Protein AF-A0A1I3BDY6-F1 (afdb_monomer)

Structure (mmCIF, N/CA/C/O backbone):
data_AF-A0A1I3BDY6-F1
#
_entry.id   AF-A0A1I3BDY6-F1
#
loop_
_atom_site.group_PDB
_atom_site.id
_atom_site.type_symbol
_atom_site.label_atom_id
_atom_site.label_alt_id
_atom_site.label_comp_id
_atom_site.label_asym_id
_atom_site.label_entity_id
_atom_site.label_seq_id
_atom_site.pdbx_PDB_ins_code
_atom_site.Cartn_x
_atom_site.Cartn_y
_atom_site.Cartn_z
_atom_site.occupancy
_atom_site.B_iso_or_equiv
_atom_site.auth_seq_id
_atom_site.auth_comp_id
_atom_site.auth_asym_id
_atom_site.auth_atom_id
_atom_site.pdbx_PDB_model_num
ATOM 1 N N . MET A 1 1 ? -31.523 -2.709 20.520 1.00 69.75 1 MET A N 1
ATOM 2 C CA . MET A 1 1 ? -30.166 -3.243 20.763 1.00 69.75 1 MET A CA 1
ATOM 3 C C . MET A 1 1 ? -29.659 -3.952 19.517 1.00 69.75 1 MET A C 1
ATOM 5 O O . MET A 1 1 ? -28.647 -3.519 18.989 1.00 69.75 1 MET A O 1
ATOM 9 N N . GLU A 1 2 ? -30.427 -4.895 18.961 1.00 82.94 2 GLU A N 1
ATOM 10 C CA . GLU A 1 2 ? -30.080 -5.627 17.727 1.00 82.94 2 GLU A CA 1
ATOM 11 C C . GLU A 1 2 ? -29.644 -4.740 16.551 1.00 82.94 2 GLU A C 1
ATOM 13 O O . GLU A 1 2 ? -28.637 -5.025 15.916 1.00 82.94 2 GLU A O 1
ATOM 18 N N . LEU A 1 3 ? -30.339 -3.625 16.289 1.00 82.44 3 LEU A N 1
ATOM 19 C CA . LEU A 1 3 ? -29.977 -2.714 15.192 1.00 82.44 3 LEU A CA 1
ATOM 20 C C . LEU A 1 3 ? -28.592 -2.065 15.370 1.00 82.44 3 LEU A C 1
ATOM 22 O O . LEU A 1 3 ? -27.845 -1.951 14.404 1.00 82.44 3 LEU A O 1
ATOM 26 N N . ALA A 1 4 ? -28.231 -1.674 16.597 1.00 77.50 4 ALA A N 1
ATOM 27 C CA . ALA A 1 4 ? -26.939 -1.047 16.891 1.00 77.50 4 ALA A CA 1
ATOM 28 C C . ALA A 1 4 ? -25.790 -2.070 16.902 1.00 77.50 4 ALA A C 1
ATOM 30 O O . ALA A 1 4 ? -24.660 -1.768 16.526 1.00 77.50 4 ALA A O 1
ATOM 31 N N . GLU A 1 5 ? -26.073 -3.309 17.302 1.00 81.38 5 GLU A N 1
ATOM 32 C CA . GLU A 1 5 ? -25.114 -4.408 17.170 1.00 81.38 5 GLU A CA 1
ATOM 33 C C . GLU A 1 5 ? -24.907 -4.800 15.708 1.00 81.38 5 GLU A C 1
ATOM 35 O O . GLU A 1 5 ? -23.779 -5.069 15.294 1.00 81.38 5 GLU A O 1
ATOM 40 N N . LYS A 1 6 ? -25.982 -4.801 14.913 1.00 85.44 6 LYS A N 1
ATOM 41 C CA . LYS A 1 6 ? -25.919 -5.055 13.474 1.00 85.44 6 LYS A CA 1
ATOM 42 C C . LYS A 1 6 ? -25.071 -3.996 12.771 1.00 85.44 6 LYS A C 1
ATOM 44 O O . LYS A 1 6 ? -24.178 -4.376 12.020 1.00 85.44 6 LYS A O 1
ATOM 49 N N . SER A 1 7 ? -25.264 -2.709 13.079 1.00 81.31 7 SER A N 1
ATOM 50 C CA . SER A 1 7 ? -24.434 -1.639 12.507 1.00 81.31 7 SER A CA 1
ATOM 51 C C . SER A 1 7 ? -22.961 -1.785 12.891 1.00 81.31 7 SER A C 1
ATOM 53 O O . SER A 1 7 ? -22.086 -1.630 12.045 1.00 81.31 7 SER A O 1
ATOM 55 N N . LEU A 1 8 ? -22.667 -2.142 14.146 1.00 82.12 8 LEU A N 1
ATOM 56 C CA . LEU A 1 8 ? -21.291 -2.356 14.596 1.00 82.12 8 LEU A CA 1
ATOM 57 C C . LEU A 1 8 ? -20.626 -3.527 13.855 1.00 82.12 8 LEU A C 1
ATOM 59 O O . LEU A 1 8 ? -19.479 -3.414 13.415 1.00 82.12 8 LEU A O 1
ATOM 63 N N . LYS A 1 9 ? -21.347 -4.644 13.691 1.00 86.19 9 LYS A N 1
ATOM 64 C CA . LYS A 1 9 ? -20.876 -5.808 12.926 1.00 86.19 9 LYS A CA 1
ATOM 65 C C . LYS A 1 9 ? -20.624 -5.456 11.463 1.00 86.19 9 LYS A C 1
ATOM 67 O O . LYS A 1 9 ? -19.603 -5.861 10.920 1.00 86.19 9 LYS A O 1
ATOM 72 N N . GLU A 1 10 ? -21.514 -4.682 10.853 1.00 85.94 10 GLU A N 1
ATOM 73 C CA . GLU A 1 10 ? -21.394 -4.251 9.461 1.00 85.94 10 GLU A CA 1
ATOM 74 C C . GLU A 1 10 ? -20.169 -3.353 9.247 1.00 85.94 10 GLU A C 1
ATOM 76 O O . GLU A 1 10 ? -19.352 -3.618 8.368 1.00 85.94 10 GLU A O 1
ATOM 81 N N . VAL A 1 11 ? -19.956 -2.360 10.114 1.00 84.06 11 VAL A N 1
ATOM 82 C CA . VAL A 1 11 ? -18.775 -1.482 10.044 1.00 84.06 11 VAL A CA 1
ATOM 83 C C . VAL A 1 11 ? -17.473 -2.266 10.269 1.00 84.06 11 VAL A C 1
ATOM 85 O O . VAL A 1 11 ? -16.459 -2.010 9.610 1.00 84.06 11 VAL A O 1
ATOM 88 N N . LYS A 1 12 ? -17.486 -3.266 11.158 1.00 83.75 12 LYS A N 1
ATOM 89 C CA . LYS A 1 12 ? -16.339 -4.163 11.356 1.00 83.75 12 LYS A CA 1
ATOM 90 C C . LYS A 1 12 ? -16.061 -5.009 10.109 1.00 83.75 12 LYS A C 1
ATOM 92 O O . LYS A 1 12 ? -14.911 -5.071 9.681 1.00 83.75 12 LYS A O 1
ATOM 97 N N . ALA A 1 13 ? -17.098 -5.589 9.506 1.00 87.12 13 ALA A N 1
ATOM 98 C CA . ALA A 1 13 ? -16.980 -6.366 8.274 1.00 87.12 13 ALA A CA 1
ATOM 99 C C . ALA A 1 13 ? -16.443 -5.516 7.109 1.00 87.12 13 ALA A C 1
ATOM 101 O O . ALA A 1 13 ? -15.577 -5.969 6.366 1.00 87.12 13 ALA A O 1
ATOM 102 N N . LEU A 1 14 ? -16.879 -4.257 6.992 1.00 86.38 14 LEU A N 1
ATOM 103 C CA . LEU A 1 14 ? -16.346 -3.313 6.003 1.00 86.38 14 LEU A CA 1
ATOM 104 C C . LEU A 1 14 ? -14.856 -3.013 6.222 1.00 86.38 14 LEU A C 1
ATOM 106 O O . LEU A 1 14 ? -14.107 -2.897 5.257 1.00 86.38 14 LEU A O 1
ATOM 110 N N . THR A 1 15 ? -14.411 -2.918 7.479 1.00 84.81 15 THR A N 1
ATOM 111 C CA . THR A 1 15 ? -12.984 -2.718 7.790 1.00 84.81 15 THR A CA 1
ATOM 112 C C . THR A 1 15 ? -12.152 -3.909 7.329 1.00 84.81 15 THR A C 1
ATOM 114 O O . THR A 1 15 ? -11.132 -3.732 6.670 1.00 84.81 15 THR A O 1
ATOM 117 N N . GLU A 1 16 ? -12.605 -5.120 7.656 1.00 86.12 16 GLU A N 1
ATOM 118 C CA . GLU A 1 16 ? -11.929 -6.358 7.271 1.00 86.12 16 GLU A CA 1
ATOM 119 C C . GLU A 1 16 ? -11.877 -6.519 5.748 1.00 86.12 16 GLU A C 1
ATOM 121 O O . GLU A 1 16 ? -10.840 -6.881 5.194 1.00 86.12 16 GLU A O 1
ATOM 126 N N . TYR A 1 17 ? -12.966 -6.170 5.060 1.00 88.00 17 TYR A N 1
ATOM 127 C CA . TYR A 1 17 ? -13.023 -6.171 3.604 1.00 88.00 17 TYR A CA 1
ATOM 128 C C . TYR A 1 17 ? -11.998 -5.214 2.969 1.00 88.00 17 TYR A C 1
ATOM 130 O O . TYR A 1 17 ? -11.289 -5.597 2.034 1.00 88.00 17 TYR A O 1
ATOM 138 N N . GLU A 1 18 ? -11.878 -3.984 3.475 1.00 86.50 18 GLU A N 1
ATOM 139 C CA . GLU A 1 18 ? -10.902 -3.011 2.964 1.00 86.50 18 GLU A CA 1
ATOM 140 C C . GLU A 1 18 ? -9.451 -3.434 3.248 1.00 86.50 18 GLU A C 1
ATOM 142 O O . GLU A 1 18 ? -8.596 -3.309 2.367 1.00 86.50 18 GLU A O 1
ATOM 147 N N . ASP A 1 19 ? -9.170 -3.998 4.427 1.00 86.94 19 ASP A N 1
ATOM 148 C CA . ASP A 1 19 ? -7.834 -4.504 4.765 1.00 86.94 19 ASP A CA 1
ATOM 149 C C . ASP A 1 19 ? -7.455 -5.704 3.857 1.00 86.94 19 ASP A C 1
ATOM 151 O O . ASP A 1 19 ? -6.352 -5.735 3.299 1.00 86.94 19 ASP A O 1
ATOM 155 N N . GLN A 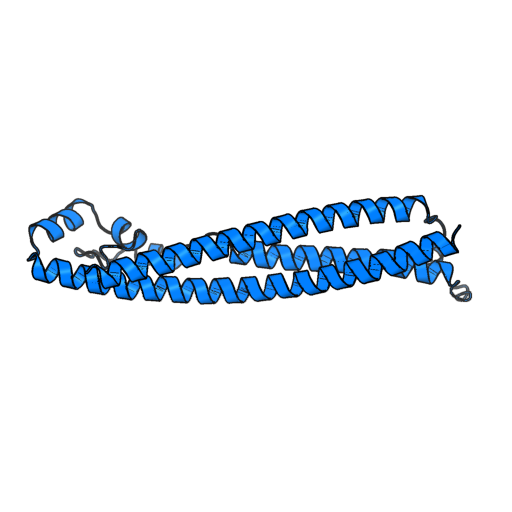1 20 ? -8.384 -6.637 3.593 1.00 89.25 20 GLN A N 1
ATOM 156 C CA . GLN A 1 20 ? -8.175 -7.737 2.632 1.00 89.25 20 GLN A CA 1
ATOM 157 C C . GLN A 1 20 ? -7.917 -7.224 1.209 1.00 89.25 20 GLN A C 1
ATOM 159 O O . GLN A 1 20 ? -7.063 -7.749 0.487 1.00 89.25 20 GLN A O 1
ATOM 164 N N . LYS A 1 21 ? -8.644 -6.190 0.779 1.00 87.75 21 LYS A N 1
ATOM 165 C CA . LYS A 1 21 ? -8.448 -5.570 -0.535 1.00 87.75 21 LYS A CA 1
ATOM 166 C C . LYS A 1 21 ? -7.074 -4.911 -0.643 1.00 87.75 21 LYS A C 1
ATOM 168 O O . LYS A 1 21 ? -6.395 -5.096 -1.653 1.00 87.75 21 LYS A O 1
ATOM 173 N N . ALA A 1 22 ? -6.645 -4.188 0.390 1.00 88.31 22 ALA A N 1
ATOM 174 C CA . ALA A 1 22 ? -5.319 -3.580 0.443 1.00 88.31 22 ALA A CA 1
ATOM 175 C C . ALA A 1 22 ? -4.203 -4.635 0.367 1.00 88.31 22 ALA A C 1
ATOM 177 O O . ALA A 1 22 ? -3.239 -4.452 -0.379 1.00 88.31 22 ALA A O 1
ATOM 178 N N . GLN A 1 23 ? -4.369 -5.769 1.056 1.00 89.69 23 GLN A N 1
ATOM 179 C CA . GLN A 1 23 ? -3.430 -6.889 0.987 1.00 89.69 23 GLN A CA 1
ATOM 180 C C . GLN A 1 23 ? -3.301 -7.445 -0.438 1.00 89.69 23 GLN A C 1
ATOM 182 O O . GLN A 1 23 ? -2.185 -7.613 -0.925 1.00 89.69 23 GLN A O 1
ATOM 187 N N . ARG A 1 24 ? -4.421 -7.663 -1.143 1.00 91.50 24 ARG A N 1
ATOM 188 C CA . ARG A 1 24 ? -4.401 -8.128 -2.545 1.00 91.50 24 ARG A CA 1
ATOM 189 C C . ARG A 1 24 ? -3.655 -7.161 -3.465 1.00 91.50 24 ARG A C 1
ATOM 191 O O . ARG A 1 24 ? -2.895 -7.601 -4.325 1.00 91.50 24 ARG A O 1
ATOM 198 N N . ILE A 1 25 ? -3.848 -5.855 -3.271 1.00 89.44 25 ILE A N 1
ATOM 199 C CA . ILE A 1 25 ? -3.151 -4.819 -4.046 1.00 89.44 25 ILE A CA 1
ATOM 200 C C . ILE A 1 25 ? -1.644 -4.881 -3.784 1.00 89.44 25 ILE A C 1
ATOM 202 O O . ILE A 1 25 ? -0.865 -4.867 -4.734 1.00 89.44 25 ILE A O 1
ATOM 206 N N . LEU A 1 26 ? -1.226 -5.009 -2.522 1.00 89.31 26 LEU A N 1
ATOM 207 C CA . LEU A 1 26 ? 0.190 -5.114 -2.163 1.00 89.31 26 LEU A CA 1
ATOM 208 C C . LEU A 1 26 ? 0.851 -6.347 -2.800 1.00 89.31 26 LEU A C 1
ATOM 210 O O . LEU A 1 26 ? 1.956 -6.249 -3.329 1.00 89.31 26 LEU A O 1
ATOM 214 N N . THR A 1 27 ? 0.161 -7.491 -2.807 1.00 92.44 27 THR A N 1
ATOM 215 C CA . THR A 1 27 ? 0.650 -8.711 -3.465 1.00 92.44 27 THR A CA 1
ATOM 216 C C . THR A 1 27 ? 0.803 -8.524 -4.975 1.00 92.44 27 THR A C 1
ATOM 218 O O . THR A 1 27 ? 1.833 -8.902 -5.533 1.00 92.44 27 THR A O 1
ATOM 221 N N . ALA A 1 28 ? -0.179 -7.909 -5.641 1.00 90.88 28 ALA A N 1
ATOM 222 C CA . ALA A 1 28 ? -0.104 -7.639 -7.077 1.00 90.88 28 ALA A CA 1
ATOM 223 C C . ALA A 1 28 ? 1.070 -6.710 -7.429 1.00 90.88 28 ALA A C 1
ATOM 225 O O . ALA A 1 28 ? 1.785 -6.945 -8.401 1.00 90.88 28 ALA A O 1
ATOM 226 N N . VAL A 1 29 ? 1.308 -5.685 -6.609 1.00 89.81 29 VAL A N 1
ATOM 227 C CA . VAL A 1 29 ? 2.437 -4.759 -6.769 1.00 89.81 29 VAL A CA 1
ATOM 228 C C . VAL A 1 29 ? 3.769 -5.476 -6.599 1.00 89.81 29 VAL A C 1
ATOM 230 O O . VAL A 1 29 ? 4.666 -5.269 -7.411 1.00 89.81 29 VAL A O 1
ATOM 233 N N . ALA A 1 30 ? 3.903 -6.323 -5.576 1.00 92.38 30 ALA A N 1
ATOM 234 C CA . ALA A 1 30 ? 5.120 -7.098 -5.366 1.00 92.38 30 ALA A CA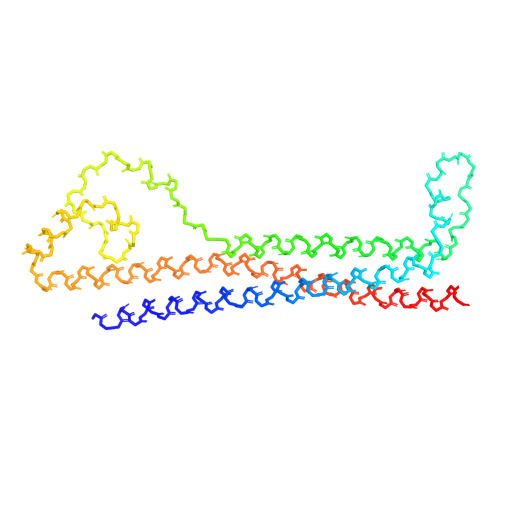 1
ATOM 235 C C . ALA A 1 30 ? 5.429 -7.971 -6.591 1.00 92.38 30 ALA A C 1
ATOM 237 O O . ALA A 1 30 ? 6.548 -7.944 -7.094 1.00 92.38 30 ALA A O 1
ATOM 238 N N . PHE A 1 31 ? 4.416 -8.654 -7.133 1.00 94.19 31 PHE A N 1
ATOM 239 C CA . PHE A 1 31 ? 4.563 -9.459 -8.345 1.00 94.19 31 PHE A CA 1
ATOM 240 C C . PHE A 1 31 ? 4.995 -8.624 -9.561 1.00 94.19 31 PHE A C 1
ATOM 242 O O . PHE A 1 31 ? 5.930 -9.001 -10.266 1.00 94.19 31 PHE A O 1
ATOM 249 N N . LEU A 1 32 ? 4.366 -7.464 -9.785 1.00 91.75 32 LEU A N 1
ATOM 250 C CA . LEU A 1 32 ? 4.733 -6.555 -10.877 1.00 91.75 32 LEU A CA 1
ATOM 251 C C . LEU A 1 32 ? 6.151 -5.993 -10.724 1.00 91.75 32 LEU A C 1
ATOM 253 O O . LEU A 1 32 ? 6.872 -5.892 -11.713 1.00 91.75 32 LEU A O 1
ATOM 257 N N . ALA A 1 33 ? 6.570 -5.654 -9.504 1.00 93.06 33 ALA A N 1
ATOM 258 C CA . ALA A 1 33 ? 7.925 -5.185 -9.228 1.00 93.06 33 ALA A CA 1
ATOM 259 C C . ALA A 1 33 ? 8.964 -6.285 -9.487 1.00 93.06 33 ALA A C 1
ATOM 261 O O . ALA A 1 33 ? 9.992 -6.021 -10.109 1.00 93.06 33 ALA A O 1
ATOM 262 N N . THR A 1 34 ? 8.679 -7.527 -9.081 1.00 94.56 34 THR A N 1
ATOM 263 C CA . THR A 1 34 ? 9.537 -8.683 -9.376 1.00 94.56 34 THR A CA 1
ATOM 264 C C . THR A 1 34 ? 9.640 -8.937 -10.879 1.00 94.56 34 THR A C 1
ATOM 266 O O . THR A 1 34 ? 10.748 -9.092 -11.390 1.00 94.56 34 THR A O 1
ATOM 269 N N . LEU A 1 35 ? 8.514 -8.930 -11.600 1.00 93.44 35 LEU A N 1
ATOM 270 C CA . LEU A 1 35 ? 8.497 -9.093 -13.056 1.00 93.44 35 LEU A CA 1
ATOM 271 C C . LEU A 1 35 ? 9.284 -7.972 -13.750 1.00 93.44 35 LEU A C 1
ATOM 273 O O . LEU A 1 35 ? 10.117 -8.250 -14.610 1.00 93.44 35 LEU A O 1
ATOM 277 N N . GLY A 1 36 ? 9.058 -6.717 -13.351 1.00 91.75 36 GLY A N 1
ATOM 278 C CA . GLY A 1 36 ? 9.776 -5.560 -13.882 1.00 91.75 36 GLY A CA 1
ATOM 279 C C . GLY A 1 36 ? 11.282 -5.655 -13.638 1.00 91.75 36 GLY A C 1
ATOM 280 O O . GLY A 1 36 ? 12.061 -5.431 -14.560 1.00 91.75 36 GLY A O 1
ATOM 281 N N . GLY A 1 37 ? 11.696 -6.059 -12.434 1.00 92.56 37 GLY A N 1
ATOM 282 C CA . GLY A 1 37 ? 13.102 -6.307 -12.108 1.00 92.56 37 GLY A CA 1
ATOM 283 C C . GLY A 1 37 ? 13.724 -7.395 -12.980 1.00 92.56 37 GLY A C 1
ATOM 284 O O . GLY A 1 37 ? 14.815 -7.204 -13.512 1.00 92.56 37 GLY A O 1
ATOM 285 N N . LEU A 1 38 ? 13.015 -8.504 -13.198 1.00 93.50 38 LEU A N 1
ATOM 286 C CA . LEU A 1 38 ? 13.487 -9.576 -14.075 1.00 93.50 38 LEU A CA 1
ATOM 287 C C . LEU A 1 38 ? 13.650 -9.090 -15.522 1.00 93.50 38 LEU A C 1
ATOM 289 O O . LEU A 1 38 ? 14.702 -9.311 -16.119 1.00 93.50 38 LEU A O 1
ATOM 293 N N . LEU A 1 39 ? 12.669 -8.369 -16.067 1.00 90.69 39 LEU A N 1
ATOM 294 C CA . LEU A 1 39 ? 12.771 -7.792 -17.412 1.00 90.69 39 LEU A CA 1
ATOM 295 C C . LEU A 1 39 ? 13.943 -6.811 -17.519 1.00 90.69 39 LEU A C 1
ATOM 297 O O . LEU A 1 39 ? 14.697 -6.863 -18.487 1.00 90.69 39 LEU A O 1
ATOM 301 N N . PHE A 1 40 ? 14.154 -5.974 -16.505 1.00 90.19 40 PHE A N 1
ATOM 302 C CA . PHE A 1 40 ? 15.291 -5.059 -16.461 1.00 90.19 40 PHE A CA 1
ATOM 303 C C . PHE A 1 40 ? 16.634 -5.801 -16.479 1.00 90.19 40 PHE A C 1
ATOM 305 O O . PHE A 1 40 ? 17.537 -5.409 -17.215 1.00 90.19 40 PHE A O 1
ATOM 312 N N . THR A 1 41 ? 16.766 -6.919 -15.755 1.00 89.81 41 THR A N 1
ATOM 313 C CA . THR A 1 41 ? 17.995 -7.731 -15.826 1.00 89.81 41 THR A CA 1
ATOM 314 C C . THR A 1 41 ? 18.255 -8.312 -17.213 1.00 89.81 41 THR A C 1
ATOM 316 O O . THR A 1 41 ? 19.415 -8.454 -17.587 1.00 89.81 41 THR A O 1
ATOM 319 N N . LEU A 1 42 ? 17.208 -8.630 -17.984 1.00 88.00 42 LEU A N 1
ATOM 320 C CA . LEU A 1 42 ? 17.356 -9.085 -19.368 1.00 88.00 42 LEU A CA 1
ATOM 321 C C . LEU A 1 42 ? 17.818 -7.943 -20.277 1.00 88.00 42 LEU A C 1
ATOM 323 O O . LEU A 1 42 ? 18.763 -8.123 -21.038 1.00 88.00 42 LEU A O 1
ATOM 327 N N . VAL A 1 43 ? 17.226 -6.753 -20.136 1.00 85.25 43 VAL A N 1
ATOM 328 C CA . VAL A 1 43 ? 17.645 -5.554 -20.885 1.00 85.25 43 VAL A CA 1
ATOM 329 C C . VAL A 1 43 ? 19.120 -5.234 -20.621 1.00 85.25 43 VAL A C 1
ATOM 331 O O . VAL A 1 43 ? 19.873 -5.006 -21.560 1.00 85.25 43 VAL A O 1
ATOM 334 N N . CYS A 1 44 ? 19.565 -5.298 -19.364 1.00 84.62 44 CYS A N 1
ATOM 335 C CA . CYS A 1 44 ? 20.967 -5.074 -18.995 1.00 84.62 44 CYS A CA 1
ATOM 336 C C . CYS A 1 44 ? 21.947 -6.113 -19.569 1.00 84.62 44 CYS A C 1
ATOM 338 O O . CYS A 1 44 ? 23.141 -5.836 -19.618 1.00 84.62 44 CYS A O 1
ATOM 340 N N . LYS A 1 45 ? 21.482 -7.314 -19.945 1.00 84.50 45 LYS A N 1
ATOM 341 C CA . LYS A 1 45 ? 22.329 -8.338 -20.580 1.00 84.50 45 LYS A CA 1
ATOM 342 C C . LYS A 1 45 ? 22.492 -8.102 -22.078 1.00 84.50 45 LYS A C 1
ATOM 344 O O . LYS A 1 45 ? 23.573 -8.338 -22.600 1.00 84.50 45 LYS A O 1
ATOM 349 N N . GLU A 1 46 ? 21.425 -7.665 -22.741 1.00 82.00 46 GLU A N 1
ATOM 350 C CA . GLU A 1 46 ? 21.404 -7.450 -24.193 1.00 82.00 46 GLU A CA 1
ATOM 351 C C . GLU A 1 46 ? 21.971 -6.078 -24.593 1.00 82.00 46 GLU A C 1
ATOM 353 O O . GLU A 1 46 ? 22.519 -5.938 -25.681 1.00 82.00 46 GLU A O 1
ATOM 358 N N . VAL A 1 47 ? 21.874 -5.061 -23.725 1.00 73.56 47 VAL A N 1
ATOM 359 C CA . VAL A 1 47 ? 22.350 -3.697 -24.011 1.00 73.56 47 VAL A CA 1
ATOM 360 C C . VAL A 1 47 ? 23.711 -3.454 -23.336 1.00 73.56 47 VAL A C 1
ATOM 362 O O . VAL A 1 47 ? 23.764 -3.359 -22.106 1.00 73.56 47 VAL A O 1
ATOM 365 N N . PRO A 1 48 ? 24.820 -3.304 -24.091 1.00 68.25 48 PRO A N 1
ATOM 366 C CA . PRO A 1 48 ? 26.151 -3.092 -23.523 1.00 68.25 48 PRO A CA 1
ATOM 367 C C . PRO A 1 48 ? 26.222 -1.794 -22.702 1.00 68.25 48 PRO A C 1
ATOM 369 O O . PRO A 1 48 ? 25.918 -0.708 -23.193 1.00 68.25 48 PRO A O 1
ATOM 372 N N . THR A 1 49 ? 26.671 -1.867 -21.449 1.00 65.69 49 THR A N 1
ATOM 373 C CA . THR A 1 49 ? 26.815 -0.709 -20.538 1.00 65.69 49 THR A CA 1
ATOM 374 C C . THR A 1 49 ? 28.016 0.189 -20.841 1.00 65.69 49 THR A C 1
ATOM 376 O O . THR A 1 49 ? 28.140 1.264 -20.254 1.00 65.69 49 THR A O 1
ATOM 379 N N . ASN A 1 50 ? 28.878 -0.211 -21.779 1.00 61.06 50 ASN A N 1
ATOM 380 C CA . ASN A 1 50 ? 30.167 0.436 -22.042 1.00 61.06 50 ASN A CA 1
ATOM 381 C C . ASN A 1 50 ? 30.047 1.896 -22.524 1.00 61.06 50 ASN A C 1
ATOM 383 O O . ASN A 1 50 ? 31.006 2.651 -22.398 1.00 61.06 50 ASN A O 1
ATOM 387 N N . ASN A 1 51 ? 28.878 2.317 -23.020 1.00 55.91 51 ASN A N 1
ATOM 388 C CA . ASN A 1 51 ? 28.665 3.664 -23.560 1.00 55.91 51 ASN A CA 1
ATOM 389 C C . ASN A 1 51 ? 28.146 4.687 -22.531 1.00 55.91 51 ASN A C 1
ATOM 391 O O . ASN A 1 51 ? 28.167 5.884 -22.810 1.00 55.91 51 ASN A O 1
ATOM 395 N N . ILE A 1 52 ? 27.711 4.262 -21.335 1.00 57.09 52 ILE A N 1
ATOM 396 C CA . ILE A 1 52 ? 27.135 5.179 -20.329 1.00 57.09 52 ILE A CA 1
ATOM 397 C C . ILE A 1 52 ? 28.220 6.079 -19.706 1.00 57.09 52 ILE A C 1
ATOM 399 O O . ILE A 1 52 ? 27.951 7.241 -19.397 1.00 57.09 52 ILE A O 1
ATOM 403 N N . CYS A 1 53 ? 29.458 5.587 -19.574 1.00 51.34 53 CYS A N 1
ATOM 404 C CA . CYS A 1 53 ? 30.568 6.361 -19.004 1.00 51.34 53 CYS A CA 1
ATOM 405 C C . CYS A 1 53 ? 30.971 7.573 -19.862 1.00 51.34 53 CYS A C 1
ATOM 407 O O . CYS A 1 53 ? 31.357 8.594 -19.303 1.00 51.34 53 CYS A O 1
ATOM 409 N N . ASN A 1 54 ? 30.786 7.515 -21.185 1.00 51.47 54 ASN A N 1
ATOM 410 C CA . ASN A 1 54 ? 31.159 8.609 -22.090 1.00 51.47 54 ASN A CA 1
ATOM 411 C C . ASN A 1 54 ? 30.211 9.825 -22.008 1.00 51.47 54 ASN A C 1
ATOM 413 O O . ASN A 1 54 ? 30.530 10.883 -22.536 1.00 51.47 54 ASN A O 1
ATOM 417 N N . ILE A 1 55 ? 29.040 9.695 -21.367 1.00 54.69 55 ILE A N 1
ATOM 418 C CA . ILE A 1 55 ? 28.069 10.797 -21.205 1.00 54.69 55 ILE A CA 1
ATOM 419 C C . ILE A 1 55 ? 28.404 11.654 -19.972 1.00 54.69 55 ILE A C 1
ATOM 421 O O . ILE A 1 55 ? 28.077 12.838 -19.933 1.00 54.69 55 ILE A O 1
ATOM 425 N N . PHE A 1 56 ? 29.038 11.060 -18.955 1.00 53.62 56 PHE A N 1
ATOM 426 C CA . PHE A 1 56 ? 29.333 11.721 -17.677 1.00 53.62 56 PHE A CA 1
ATOM 427 C C . PHE A 1 56 ? 30.789 12.188 -17.551 1.00 53.62 56 PHE A C 1
ATOM 429 O O . PHE A 1 56 ? 31.154 12.799 -16.544 1.00 53.62 56 PHE A O 1
ATOM 436 N N . GLU A 1 57 ? 31.619 11.918 -18.560 1.00 50.75 57 GLU A N 1
ATOM 437 C CA . GLU A 1 57 ? 32.983 12.426 -18.629 1.00 50.75 57 GLU A CA 1
ATOM 438 C C . GLU A 1 57 ? 32.936 13.941 -18.902 1.00 50.75 57 GLU A C 1
ATOM 440 O O . GLU A 1 57 ? 32.839 14.411 -20.030 1.00 50.75 57 GLU A O 1
ATOM 445 N N . LEU A 1 58 ? 32.964 14.713 -17.812 1.00 51.34 58 LEU A N 1
ATOM 446 C CA . LEU A 1 58 ? 33.149 16.169 -17.737 1.00 51.34 58 LEU A CA 1
ATOM 447 C C . LEU A 1 58 ? 34.558 16.599 -18.197 1.00 51.34 58 LEU A C 1
ATOM 449 O O . LEU A 1 58 ? 35.120 17.556 -17.664 1.00 51.34 58 LEU A O 1
ATOM 453 N N . ASP A 1 59 ? 35.163 15.886 -19.146 1.00 45.31 59 ASP A N 1
ATOM 454 C CA . ASP A 1 59 ? 36.441 16.294 -19.708 1.00 45.31 59 ASP A CA 1
ATOM 455 C C . ASP A 1 59 ? 36.173 17.329 -20.805 1.00 45.31 59 ASP A C 1
ATOM 457 O O . ASP A 1 59 ? 35.302 17.154 -21.655 1.00 45.31 59 ASP A O 1
ATOM 461 N N . GLY A 1 60 ? 36.868 18.465 -20.744 1.00 52.06 60 GLY A N 1
ATOM 462 C CA . GLY A 1 60 ? 36.581 19.703 -21.484 1.00 52.06 60 GLY A CA 1
ATOM 463 C C . GLY A 1 60 ? 36.784 19.648 -23.006 1.00 52.06 60 GLY A C 1
ATOM 464 O O . GLY A 1 60 ? 37.158 20.655 -23.610 1.00 52.06 60 GLY A O 1
ATOM 465 N N . ARG A 1 61 ? 36.560 18.498 -23.646 1.00 50.44 61 ARG A N 1
ATOM 466 C CA . ARG A 1 61 ? 36.521 18.319 -25.099 1.00 50.44 61 ARG A CA 1
ATOM 467 C C . ARG A 1 61 ? 35.070 18.092 -25.504 1.00 50.44 61 ARG A C 1
ATOM 469 O O . ARG A 1 61 ? 34.429 17.162 -25.043 1.00 50.44 61 ARG A O 1
ATOM 476 N N . GLY A 1 62 ? 34.554 19.023 -26.305 1.00 45.59 62 GLY A N 1
ATOM 477 C CA . GLY A 1 62 ? 33.125 19.253 -26.505 1.00 45.59 62 GLY A CA 1
ATOM 478 C C . GLY A 1 62 ? 32.282 18.005 -26.770 1.00 45.59 62 GLY A C 1
ATOM 479 O O . GLY A 1 62 ? 32.720 17.060 -27.420 1.00 45.59 62 GLY A O 1
ATOM 480 N N . CYS A 1 63 ? 31.039 18.064 -26.281 1.00 48.75 63 CYS A N 1
ATOM 481 C CA . CYS A 1 63 ? 29.990 17.081 -26.520 1.00 48.75 63 CYS A CA 1
ATOM 482 C C . CYS A 1 63 ? 29.941 16.704 -28.008 1.00 48.75 63 CYS A C 1
ATOM 484 O O . CYS A 1 63 ? 29.512 17.503 -28.843 1.00 48.75 63 CYS A O 1
ATOM 486 N N . GLY A 1 64 ? 30.357 15.480 -28.339 1.00 54.59 64 GLY A N 1
ATOM 487 C CA . GLY A 1 64 ? 29.954 14.861 -29.595 1.00 54.59 64 GLY A CA 1
ATOM 488 C C . GLY A 1 64 ? 28.421 14.766 -29.659 1.00 54.59 64 GLY A C 1
ATOM 489 O O . GLY A 1 64 ? 27.757 14.820 -28.618 1.00 54.59 64 GLY A O 1
ATOM 490 N N . PRO A 1 65 ? 27.824 14.653 -30.856 1.00 59.12 65 PRO A N 1
ATOM 491 C CA . PRO A 1 65 ? 26.383 14.479 -30.977 1.00 59.12 65 PRO A CA 1
ATOM 492 C C . PRO A 1 65 ? 25.946 13.251 -30.170 1.00 59.12 65 PRO A C 1
ATOM 494 O O . PRO A 1 65 ? 26.517 12.171 -30.325 1.00 59.12 65 PRO A O 1
ATOM 497 N N . ILE A 1 66 ? 24.948 13.429 -29.299 1.00 62.72 66 ILE A N 1
ATOM 498 C CA . ILE A 1 66 ? 24.341 12.342 -28.525 1.00 62.72 66 ILE A CA 1
ATOM 499 C C . ILE A 1 66 ? 23.871 11.291 -29.529 1.00 62.72 66 ILE A C 1
ATOM 501 O O . ILE A 1 66 ? 22.937 11.536 -30.296 1.00 62.72 66 ILE A O 1
ATOM 505 N N . SER A 1 67 ? 24.533 10.134 -29.556 1.00 70.69 67 SER A N 1
ATOM 506 C CA . SER A 1 67 ? 24.060 9.020 -30.365 1.00 70.69 67 SER A CA 1
ATOM 507 C C . SER A 1 67 ? 22.683 8.598 -29.854 1.00 70.69 67 SER A C 1
ATOM 509 O O . SER A 1 67 ? 22.448 8.537 -28.643 1.00 70.69 67 SER A O 1
ATOM 511 N N . TRP A 1 68 ? 21.760 8.334 -30.781 1.00 71.62 68 TRP A N 1
ATOM 512 C CA . TRP A 1 68 ? 20.395 7.898 -30.461 1.00 71.62 68 TRP A CA 1
ATOM 513 C C . TRP A 1 68 ? 20.387 6.700 -29.501 1.00 71.62 68 TRP A C 1
ATOM 515 O O . TRP A 1 68 ? 19.582 6.649 -28.574 1.00 71.62 68 TRP A O 1
ATOM 525 N N . ASP A 1 69 ? 21.365 5.817 -29.657 1.00 73.44 69 ASP A N 1
ATOM 526 C CA . ASP A 1 69 ? 21.630 4.644 -28.827 1.00 73.44 69 ASP A CA 1
ATOM 527 C C . ASP A 1 69 ? 21.862 4.990 -27.347 1.00 73.44 69 ASP A C 1
ATOM 529 O O . ASP A 1 69 ? 21.222 4.431 -26.452 1.00 73.44 69 ASP A O 1
ATOM 533 N N . SER A 1 70 ? 22.732 5.969 -27.081 1.00 74.12 70 SER A N 1
ATOM 534 C CA . SER A 1 70 ? 23.069 6.430 -25.727 1.00 74.12 70 SER A CA 1
ATOM 535 C C . SER A 1 70 ? 21.866 7.067 -25.029 1.00 74.12 70 SER A C 1
ATOM 537 O O . SER A 1 70 ? 21.631 6.845 -23.838 1.00 74.12 70 SER A O 1
ATOM 539 N N . PHE A 1 71 ? 21.064 7.832 -25.778 1.00 79.38 71 PHE A N 1
ATOM 540 C CA . PHE A 1 71 ? 19.837 8.444 -25.268 1.00 79.38 71 PHE A CA 1
ATOM 541 C C . PHE A 1 71 ? 18.783 7.392 -24.895 1.00 79.38 71 PHE A C 1
ATOM 543 O O . PHE A 1 71 ? 18.132 7.491 -23.849 1.00 79.38 71 PHE A O 1
ATOM 550 N N . LEU A 1 72 ? 18.627 6.368 -25.732 1.00 78.44 72 LEU A N 1
ATOM 551 C CA . LEU A 1 72 ? 17.631 5.315 -25.557 1.00 78.44 72 LEU A CA 1
ATOM 552 C C . LEU A 1 72 ? 17.994 4.400 -24.377 1.00 78.44 72 LEU A C 1
ATOM 554 O O . LEU A 1 72 ? 17.129 4.076 -23.558 1.00 78.44 72 LEU A O 1
ATOM 558 N N . GLN A 1 73 ? 19.287 4.103 -24.212 1.00 78.00 73 GLN A N 1
ATOM 559 C CA . GLN A 1 73 ? 19.820 3.429 -23.030 1.00 78.00 73 GLN A CA 1
ATOM 560 C C . GLN A 1 73 ? 19.555 4.254 -21.764 1.00 78.00 73 GLN A C 1
ATOM 562 O O . GLN A 1 73 ? 18.886 3.769 -20.853 1.00 78.00 73 GLN A O 1
ATOM 567 N N . PHE A 1 74 ? 19.984 5.519 -21.716 1.00 82.56 74 PHE A N 1
ATOM 568 C CA . PHE A 1 74 ? 19.755 6.392 -20.558 1.00 82.56 74 PHE A CA 1
ATOM 569 C C . PHE A 1 74 ? 18.269 6.474 -20.173 1.00 82.56 74 PHE A C 1
ATOM 571 O O . PHE A 1 74 ? 17.910 6.321 -19.002 1.00 82.56 74 PHE A O 1
ATOM 578 N N . THR A 1 75 ? 17.391 6.621 -21.167 1.00 83.88 75 THR A N 1
ATOM 579 C CA . THR A 1 75 ? 15.936 6.666 -20.971 1.00 83.88 75 THR A CA 1
ATOM 580 C C . THR A 1 75 ? 15.394 5.364 -20.376 1.00 83.88 75 THR A C 1
ATOM 582 O O . THR A 1 75 ? 14.536 5.410 -19.492 1.00 83.88 75 THR A O 1
ATOM 585 N N . ALA A 1 76 ? 15.911 4.200 -20.786 1.00 84.38 76 ALA A N 1
ATOM 586 C CA . ALA A 1 76 ? 15.518 2.915 -20.212 1.00 84.38 76 ALA A CA 1
ATOM 587 C C . ALA A 1 76 ? 15.939 2.787 -18.734 1.00 84.38 76 ALA A C 1
ATOM 589 O O . ALA A 1 76 ? 15.124 2.385 -17.903 1.00 84.38 76 ALA A O 1
ATOM 590 N N . TYR A 1 77 ? 17.163 3.174 -18.365 1.00 86.56 77 TYR A N 1
ATOM 591 C CA . TYR A 1 77 ? 17.608 3.112 -16.963 1.00 86.56 77 TYR A CA 1
ATOM 592 C C . TYR A 1 77 ? 16.833 4.086 -16.068 1.00 86.56 77 TYR A C 1
ATOM 594 O O . TYR A 1 77 ? 16.329 3.697 -15.011 1.00 86.56 77 TYR A O 1
ATOM 602 N N . ILE A 1 78 ? 16.681 5.340 -16.504 1.00 89.25 78 ILE A N 1
ATOM 603 C CA . ILE A 1 78 ? 15.942 6.359 -15.751 1.00 89.25 78 ILE A CA 1
ATOM 604 C C . ILE A 1 78 ? 14.456 6.003 -15.649 1.00 89.25 78 ILE A C 1
ATOM 606 O O . ILE A 1 78 ? 13.874 6.123 -14.571 1.00 89.25 78 ILE A O 1
ATOM 610 N N . GLY A 1 79 ? 13.843 5.504 -16.725 1.00 88.69 79 GLY A N 1
ATOM 611 C CA . GLY A 1 79 ? 12.447 5.067 -16.716 1.00 88.69 79 GLY A CA 1
ATOM 612 C C . GLY A 1 79 ? 12.190 3.952 -15.699 1.00 88.69 79 GLY A C 1
ATOM 613 O O . GLY A 1 79 ? 11.234 4.033 -14.922 1.00 88.69 79 GLY A O 1
ATOM 614 N N . PHE A 1 80 ? 13.083 2.960 -15.628 1.00 90.38 80 PHE A N 1
ATOM 615 C CA . PHE A 1 80 ? 12.986 1.883 -14.641 1.00 90.38 80 PHE A CA 1
ATOM 616 C C . PHE A 1 80 ? 13.198 2.379 -13.199 1.00 90.38 80 PHE A C 1
ATOM 618 O O . PHE A 1 80 ? 12.511 1.938 -12.270 1.00 90.38 80 PHE A O 1
ATOM 625 N N . LEU A 1 81 ? 14.110 3.335 -12.999 1.00 91.44 81 LEU A N 1
ATOM 626 C CA . LEU A 1 81 ? 14.344 3.956 -11.695 1.00 91.44 81 LEU A CA 1
ATOM 627 C C . LEU A 1 81 ? 13.118 4.748 -11.214 1.00 91.44 81 LEU A C 1
ATOM 629 O O . LEU A 1 81 ? 12.688 4.583 -10.071 1.00 91.44 81 LEU A O 1
ATOM 633 N N . ILE A 1 82 ? 12.501 5.545 -12.093 1.00 92.94 82 ILE A N 1
ATOM 634 C CA . ILE A 1 82 ? 11.264 6.283 -11.793 1.00 92.94 82 ILE A CA 1
ATOM 635 C C . ILE A 1 82 ? 10.128 5.313 -11.447 1.00 92.94 82 ILE A C 1
ATOM 637 O O . ILE A 1 82 ? 9.414 5.530 -10.461 1.00 92.94 82 ILE A O 1
ATOM 641 N N . PHE A 1 83 ? 9.976 4.227 -12.213 1.00 92.69 83 PHE A N 1
ATOM 642 C CA . PHE A 1 83 ? 9.020 3.159 -11.911 1.00 92.69 83 PHE A CA 1
ATOM 643 C C . PHE A 1 83 ? 9.230 2.604 -10.496 1.00 92.69 83 PHE A C 1
ATOM 645 O O . PHE A 1 83 ? 8.282 2.569 -9.704 1.00 92.69 83 PHE A O 1
ATOM 652 N N . SER A 1 84 ? 10.471 2.233 -10.172 1.00 91.81 84 SER A N 1
ATOM 653 C CA . SER A 1 84 ? 10.839 1.611 -8.898 1.00 91.81 84 SER A CA 1
ATOM 654 C C . SER A 1 84 ? 10.582 2.544 -7.713 1.00 91.81 84 SER A C 1
ATOM 656 O O . SER A 1 84 ? 9.960 2.139 -6.731 1.00 91.81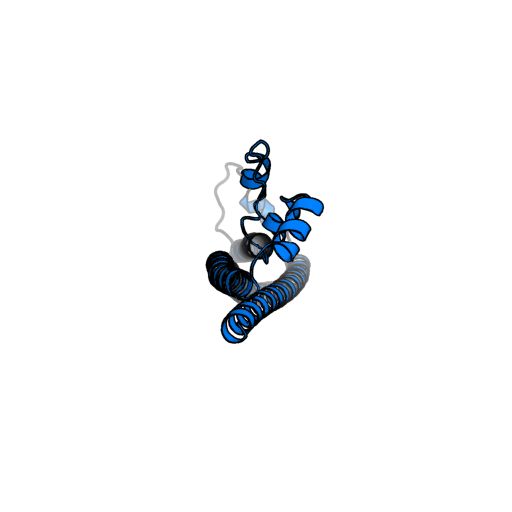 84 SER A O 1
ATOM 658 N N . LEU A 1 85 ? 10.973 3.819 -7.818 1.00 93.56 85 LEU A N 1
ATOM 659 C CA . LEU A 1 85 ? 10.714 4.818 -6.775 1.00 93.56 85 LEU A CA 1
ATOM 660 C C . LEU A 1 85 ? 9.214 5.040 -6.565 1.00 93.56 85 LEU A C 1
ATOM 662 O O . LEU A 1 85 ? 8.739 5.051 -5.429 1.00 93.56 85 LEU A O 1
ATOM 666 N N . THR A 1 86 ? 8.449 5.157 -7.651 1.00 91.06 86 THR A N 1
ATOM 667 C CA . THR A 1 86 ? 6.994 5.354 -7.576 1.00 91.06 86 THR A CA 1
ATOM 668 C C . THR A 1 86 ? 6.301 4.142 -6.943 1.00 91.06 86 THR A C 1
ATOM 670 O O . THR A 1 86 ? 5.404 4.313 -6.114 1.00 91.06 86 THR A O 1
ATOM 673 N N . ALA A 1 87 ? 6.742 2.922 -7.268 1.00 90.19 87 ALA A N 1
ATOM 674 C CA . ALA A 1 87 ? 6.234 1.684 -6.675 1.00 90.19 87 ALA A CA 1
ATOM 675 C C . ALA A 1 87 ? 6.541 1.592 -5.170 1.00 90.19 87 ALA A C 1
ATOM 677 O O . ALA A 1 87 ? 5.667 1.225 -4.378 1.00 90.19 87 ALA A O 1
ATOM 678 N N . VAL A 1 88 ? 7.756 1.960 -4.752 1.00 92.06 88 VAL A N 1
ATOM 679 C CA . VAL A 1 88 ? 8.166 1.963 -3.336 1.00 92.06 88 VAL A CA 1
ATOM 680 C C . VAL A 1 88 ? 7.370 2.998 -2.543 1.00 92.06 88 VAL A C 1
ATOM 682 O O . VAL A 1 88 ? 6.831 2.672 -1.485 1.00 92.06 88 VAL A O 1
ATOM 685 N N . ILE A 1 89 ? 7.220 4.216 -3.071 1.00 91.44 89 ILE A N 1
ATOM 686 C CA . ILE A 1 89 ? 6.424 5.277 -2.437 1.00 91.44 89 ILE A CA 1
ATOM 687 C C . ILE A 1 89 ? 4.957 4.843 -2.313 1.00 91.44 89 ILE A C 1
ATOM 689 O O . ILE A 1 89 ? 4.382 4.933 -1.226 1.00 91.44 89 ILE A O 1
ATOM 693 N N . GLY A 1 90 ? 4.358 4.313 -3.385 1.00 88.00 90 GLY A N 1
ATOM 694 C CA . GLY A 1 90 ? 2.990 3.782 -3.359 1.00 88.00 90 GLY A CA 1
ATOM 695 C C . GLY A 1 90 ? 2.806 2.685 -2.305 1.00 88.00 90 GLY A C 1
ATOM 696 O O . GLY A 1 90 ? 1.846 2.721 -1.531 1.00 88.00 90 GLY A O 1
ATOM 697 N N . SER A 1 91 ? 3.776 1.772 -2.204 1.00 89.06 91 SER A N 1
ATOM 698 C CA . SER A 1 91 ? 3.786 0.693 -1.205 1.00 89.06 91 SER A CA 1
ATOM 699 C C . SER A 1 91 ? 3.897 1.219 0.213 1.00 89.06 91 SER A C 1
ATOM 701 O O . SER A 1 91 ? 3.145 0.776 1.080 1.00 89.06 91 SER A O 1
ATOM 703 N N . ALA A 1 92 ? 4.756 2.209 0.454 1.00 89.62 92 ALA A N 1
ATOM 704 C CA . ALA A 1 92 ? 4.881 2.844 1.758 1.00 89.62 92 ALA A CA 1
ATOM 705 C C . ALA A 1 92 ? 3.555 3.478 2.208 1.00 89.62 92 ALA A C 1
ATOM 707 O O . ALA A 1 92 ? 3.156 3.295 3.358 1.00 89.62 92 ALA A O 1
ATOM 708 N N . PHE A 1 93 ? 2.827 4.150 1.308 1.00 88.62 93 PHE A N 1
ATOM 709 C CA . PHE A 1 93 ? 1.504 4.705 1.620 1.00 88.62 93 PHE A CA 1
ATOM 710 C C . PHE A 1 93 ? 0.473 3.628 1.962 1.00 88.62 93 PHE A C 1
ATOM 712 O O . PHE A 1 93 ? -0.281 3.798 2.923 1.00 88.62 93 PHE A O 1
ATOM 719 N N . VAL A 1 94 ? 0.435 2.518 1.219 1.00 87.31 94 VAL A N 1
ATOM 720 C CA . VAL A 1 94 ? -0.500 1.418 1.506 1.00 87.31 94 VAL A CA 1
ATOM 721 C C . VAL A 1 94 ? -0.150 0.715 2.814 1.00 87.31 94 VAL A C 1
ATOM 723 O O . VAL A 1 94 ? -1.034 0.521 3.645 1.00 87.31 94 VAL A O 1
ATOM 726 N N . ILE A 1 95 ? 1.128 0.423 3.064 1.00 87.12 95 ILE A N 1
ATOM 727 C CA . ILE A 1 95 ? 1.584 -0.157 4.335 1.00 87.12 95 ILE A CA 1
ATOM 728 C C . ILE A 1 95 ? 1.247 0.782 5.496 1.00 87.12 95 ILE A C 1
ATOM 730 O O . ILE A 1 95 ? 0.715 0.340 6.512 1.00 87.12 95 ILE A O 1
ATOM 734 N N . HIS A 1 96 ? 1.487 2.086 5.342 1.00 86.00 96 HIS A N 1
ATOM 735 C CA . HIS A 1 96 ? 1.145 3.075 6.362 1.00 86.00 96 HIS A CA 1
ATOM 736 C C . HIS A 1 96 ? -0.365 3.148 6.628 1.00 86.00 96 HIS A C 1
ATOM 738 O O . HIS A 1 96 ? -0.773 3.319 7.776 1.00 86.00 96 HIS A O 1
ATOM 744 N N . ALA A 1 97 ? -1.195 3.001 5.591 1.00 83.56 97 ALA A N 1
ATOM 745 C CA . ALA A 1 97 ? -2.652 3.004 5.714 1.00 83.56 97 ALA A CA 1
ATOM 746 C C . ALA A 1 97 ? -3.198 1.740 6.405 1.00 83.56 97 ALA A C 1
ATOM 748 O O . ALA A 1 97 ? -4.176 1.826 7.152 1.00 83.56 97 ALA A O 1
ATOM 749 N N . VAL A 1 98 ? -2.566 0.585 6.170 1.00 81.69 98 VAL A N 1
ATOM 750 C CA . VAL A 1 98 ? -2.962 -0.716 6.741 1.00 81.69 98 VAL A CA 1
ATOM 751 C C . VAL A 1 98 ? -2.385 -0.926 8.145 1.00 81.69 98 VAL A C 1
ATOM 753 O O . VAL A 1 98 ? -2.974 -1.653 8.945 1.00 81.69 98 VAL A O 1
ATOM 756 N N . ALA A 1 99 ? -1.270 -0.267 8.484 1.00 78.69 99 ALA A N 1
ATOM 757 C CA . ALA A 1 99 ? -0.603 -0.425 9.772 1.00 78.69 99 ALA A CA 1
ATOM 758 C C . ALA A 1 99 ? -1.586 -0.244 10.951 1.00 78.69 99 ALA A C 1
ATOM 760 O O . ALA A 1 99 ? -2.296 0.769 11.023 1.00 78.69 99 ALA A O 1
ATOM 761 N N . PRO A 1 100 ? -1.622 -1.187 11.913 1.00 65.69 100 PRO A N 1
ATOM 762 C CA . PRO A 1 100 ? -2.543 -1.140 13.041 1.00 65.69 100 PRO A CA 1
ATOM 763 C C . PRO A 1 100 ? -2.110 -0.059 14.041 1.00 65.69 100 PRO A C 1
ATOM 765 O O . PRO A 1 100 ? -1.499 -0.332 15.070 1.00 65.69 100 PRO A O 1
ATOM 768 N N . ARG A 1 101 ? -2.423 1.207 13.754 1.00 60.62 101 ARG A N 1
ATOM 769 C CA . ARG A 1 101 ? -2.199 2.316 14.687 1.00 60.62 101 ARG A CA 1
ATOM 770 C C . ARG A 1 101 ? -3.425 2.495 15.575 1.00 60.62 101 ARG A C 1
ATOM 772 O O . ARG A 1 101 ? -4.384 3.196 15.242 1.00 60.62 101 ARG A O 1
ATOM 779 N N . PHE A 1 102 ? -3.393 1.871 16.746 1.00 55.78 102 PHE A N 1
ATOM 780 C CA . PHE A 1 102 ? -4.159 2.368 17.882 1.00 55.78 102 PHE A CA 1
ATOM 781 C C . PHE A 1 102 ? -3.343 3.503 18.496 1.00 55.78 102 PHE A C 1
ATOM 783 O O . PHE A 1 102 ? -2.330 3.257 19.139 1.00 55.78 102 PHE A O 1
ATOM 790 N N . ASN A 1 103 ? -3.734 4.752 18.233 1.00 51.31 103 ASN A N 1
ATOM 791 C CA . ASN A 1 103 ? -3.082 5.913 18.830 1.00 51.31 103 ASN A CA 1
ATOM 792 C C . ASN A 1 103 ? -3.353 5.879 20.348 1.00 51.31 103 ASN A C 1
ATOM 794 O O . ASN A 1 103 ? -4.422 6.270 20.812 1.00 51.31 103 ASN A O 1
ATOM 798 N N . LEU A 1 104 ? -2.426 5.281 21.096 1.00 52.38 104 LEU A N 1
ATOM 799 C CA . LEU A 1 104 ? -2.499 5.057 22.544 1.00 52.38 104 LEU A CA 1
ATOM 800 C C . LEU A 1 104 ? -1.861 6.207 23.341 1.00 52.38 104 LEU A C 1
ATOM 802 O O . LEU A 1 104 ? -1.983 6.247 24.562 1.00 52.38 104 LEU A O 1
ATOM 806 N N . SER A 1 105 ? -1.216 7.160 22.664 1.00 43.53 105 SER A N 1
ATOM 807 C CA . SER A 1 105 ? -0.440 8.251 23.266 1.00 43.53 105 SER A CA 1
ATOM 808 C C . SER A 1 105 ? -1.268 9.198 24.142 1.00 43.53 105 SER A C 1
ATOM 810 O O . SER A 1 105 ? -0.781 9.627 25.185 1.00 43.53 105 SER A O 1
ATOM 812 N N . ASP A 1 106 ? -2.535 9.447 23.802 1.00 49.47 106 ASP A N 1
ATOM 813 C CA . ASP A 1 106 ? -3.446 10.237 24.650 1.00 49.47 106 ASP A CA 1
ATOM 814 C C . ASP A 1 106 ? -4.099 9.413 25.768 1.00 49.47 106 ASP A C 1
ATOM 816 O O . ASP A 1 106 ? -4.652 9.957 26.725 1.00 49.47 106 ASP A O 1
ATOM 820 N N . LEU A 1 107 ? -4.031 8.081 25.689 1.00 48.56 107 LEU A N 1
ATOM 821 C CA . LEU A 1 107 ? -4.655 7.201 26.673 1.00 48.56 107 LEU A CA 1
ATOM 822 C C . LEU A 1 107 ? -3.746 6.948 27.879 1.00 48.56 107 LEU A C 1
ATOM 824 O O . LEU A 1 107 ? -4.302 6.754 28.959 1.00 48.56 107 LEU A O 1
ATOM 828 N N . THR A 1 108 ? -2.422 7.020 27.698 1.00 45.00 108 THR A N 1
ATOM 829 C CA . THR A 1 108 ? -1.396 6.920 28.756 1.00 45.00 108 THR A CA 1
ATOM 830 C C . THR A 1 108 ? -1.127 8.257 29.464 1.00 45.00 108 THR A C 1
ATOM 832 O O . THR A 1 108 ? -0.587 8.270 30.565 1.00 45.00 108 THR A O 1
ATOM 835 N N . LYS A 1 109 ? -1.532 9.401 28.896 1.00 46.06 109 LYS A N 1
ATOM 836 C CA . LYS A 1 109 ? -1.452 10.704 29.593 1.00 46.06 109 LYS A CA 1
ATOM 837 C C . LYS A 1 109 ? -2.664 11.002 30.482 1.00 46.06 109 LYS A C 1
ATOM 839 O O . LYS A 1 109 ? -2.596 11.872 31.335 1.00 46.06 109 LYS A O 1
ATOM 844 N N . GLN A 1 110 ? -3.753 10.245 30.337 1.00 46.06 110 GLN A N 1
ATOM 845 C CA . GLN A 1 110 ? -4.944 10.322 31.198 1.00 46.06 110 GLN A CA 1
ATOM 846 C C . GLN A 1 110 ? -4.889 9.354 32.402 1.00 46.06 110 GLN A C 1
ATOM 848 O O . GLN A 1 110 ? -5.928 9.007 32.960 1.00 46.06 110 GLN A O 1
ATOM 853 N N . THR A 1 111 ? -3.692 8.882 32.766 1.00 45.91 111 THR A N 1
ATOM 854 C CA . THR A 1 111 ? -3.454 7.772 33.713 1.00 45.91 111 THR A CA 1
ATOM 855 C C . THR A 1 111 ? -3.636 8.143 35.191 1.00 45.91 111 THR A C 1
ATOM 857 O O . THR A 1 111 ? -3.582 7.263 36.036 1.00 45.91 111 THR A O 1
ATOM 860 N N . GLU A 1 112 ? -3.954 9.392 35.535 1.00 46.19 112 GLU A N 1
ATOM 861 C CA . GLU A 1 112 ? -4.122 9.813 36.943 1.00 46.19 112 GLU A CA 1
ATOM 862 C C . GLU A 1 112 ? -5.555 10.226 37.317 1.00 46.19 112 GLU A C 1
ATOM 864 O O . GLU A 1 112 ? -5.778 10.938 38.290 1.00 46.19 112 GLU A O 1
ATOM 869 N N . GLY A 1 113 ? -6.562 9.786 36.558 1.00 46.50 113 GLY A N 1
ATOM 870 C CA . GLY A 1 113 ? -7.965 10.059 36.875 1.00 46.50 113 GLY A CA 1
ATOM 871 C C . GLY A 1 113 ? -8.707 8.821 37.363 1.00 46.50 113 GLY A C 1
ATOM 872 O O . GLY A 1 113 ? -9.206 8.063 36.529 1.00 46.50 113 GLY A O 1
ATOM 873 N N . ASP A 1 114 ? -8.820 8.667 38.683 1.00 50.25 114 ASP A N 1
ATOM 874 C CA . ASP A 1 114 ? -9.683 7.733 39.427 1.00 50.25 114 ASP A CA 1
ATOM 875 C C . ASP A 1 114 ? -11.140 7.759 38.917 1.00 50.25 114 ASP A C 1
ATOM 877 O O . ASP A 1 114 ? -12.023 8.430 39.447 1.00 50.25 114 ASP A O 1
ATOM 881 N N . THR A 1 115 ? -11.407 7.087 37.796 1.00 55.19 115 THR A N 1
ATOM 882 C CA . THR A 1 115 ? -12.747 7.024 37.211 1.00 55.19 115 THR A CA 1
ATOM 883 C C . THR A 1 115 ? -13.380 5.700 37.604 1.00 55.19 115 THR A C 1
ATOM 885 O O . THR A 1 115 ? -13.252 4.697 36.908 1.00 55.19 115 THR A O 1
ATOM 888 N N . GLN A 1 116 ? -14.118 5.718 38.718 1.00 60.16 116 GLN A N 1
ATOM 889 C CA . GLN A 1 116 ? -14.858 4.575 39.273 1.00 60.16 116 GLN A CA 1
ATOM 890 C C . GLN A 1 116 ? -15.910 3.966 38.318 1.00 60.16 116 GLN A C 1
ATOM 892 O O . GLN A 1 116 ? -16.472 2.913 38.617 1.00 60.16 116 GLN A O 1
ATOM 897 N N . ARG A 1 117 ? -16.194 4.596 37.164 1.00 60.19 117 ARG A N 1
ATOM 898 C CA . ARG A 1 117 ? -17.205 4.152 36.193 1.00 60.19 117 ARG A CA 1
ATOM 899 C C . ARG A 1 117 ? -16.633 4.036 34.768 1.00 60.19 117 ARG A C 1
ATOM 901 O O . ARG A 1 117 ? -16.005 4.985 34.289 1.00 60.19 117 ARG A O 1
ATOM 908 N N . PRO A 1 118 ? -16.895 2.929 34.042 1.00 63.69 118 PRO A N 1
ATOM 909 C CA . PRO A 1 118 ? -16.431 2.753 32.669 1.00 63.69 118 PRO A CA 1
ATOM 910 C C . PRO A 1 118 ? -17.052 3.771 31.710 1.00 63.69 118 PRO A C 1
ATOM 912 O O . PRO A 1 118 ? -18.269 3.912 31.622 1.00 63.69 118 PRO A O 1
ATOM 915 N N . LYS A 1 119 ? -16.195 4.452 30.933 1.00 67.38 119 LYS A N 1
ATOM 916 C CA . LYS A 1 119 ? -16.598 5.408 29.879 1.00 67.38 119 LYS A CA 1
ATOM 917 C C . LYS A 1 119 ? -17.150 4.732 28.610 1.00 67.38 119 LYS A C 1
ATOM 919 O O . LYS A 1 119 ? -17.587 5.429 27.697 1.00 67.38 119 LYS A O 1
ATOM 924 N N . SER A 1 120 ? -17.019 3.410 28.480 1.00 70.94 120 SER A N 1
ATOM 925 C CA . SER A 1 120 ? -17.676 2.572 27.463 1.00 70.94 120 SER A CA 1
ATOM 926 C C . SER A 1 120 ? -17.590 1.104 27.881 1.00 70.94 120 SER A C 1
ATOM 928 O O . SER A 1 120 ? -16.567 0.686 28.423 1.00 70.94 120 SER A O 1
ATOM 930 N N . PHE A 1 121 ? -18.641 0.334 27.598 1.00 75.31 121 PHE A N 1
ATOM 931 C CA . PHE A 1 121 ? -18.714 -1.110 27.865 1.00 75.31 121 PHE A CA 1
ATOM 932 C C . PHE A 1 121 ? -18.292 -1.991 26.685 1.00 75.31 121 PHE A C 1
ATOM 934 O O . PHE A 1 121 ? -18.190 -3.201 26.849 1.00 75.31 121 PHE A O 1
ATOM 941 N N . LEU A 1 122 ? -18.082 -1.405 25.505 1.00 76.19 122 LEU A N 1
ATOM 942 C CA . LEU A 1 122 ? -17.803 -2.141 24.264 1.00 76.19 122 LEU A CA 1
ATOM 943 C C . LEU A 1 122 ? -16.389 -1.878 23.733 1.00 76.19 122 LEU A C 1
ATOM 945 O O . LEU A 1 122 ? -15.750 -2.764 23.172 1.00 76.19 122 LEU A O 1
ATOM 949 N N . PHE A 1 123 ? -15.846 -0.691 24.007 1.00 72.81 123 PHE A N 1
ATOM 950 C CA . PHE A 1 123 ? -14.543 -0.305 23.492 1.00 72.81 123 PHE A CA 1
ATOM 951 C C . PHE A 1 123 ? -13.421 -0.933 24.322 1.00 72.81 123 PHE A C 1
ATOM 953 O O . PHE A 1 123 ? -13.181 -0.511 25.456 1.00 72.81 123 PHE A O 1
ATOM 960 N N . PHE A 1 124 ? -12.688 -1.884 23.741 1.00 72.62 124 PHE A N 1
ATOM 961 C CA . PHE A 1 124 ? -11.609 -2.638 24.400 1.00 72.62 124 PHE A CA 1
ATOM 962 C C . PHE A 1 124 ? -10.642 -1.748 25.206 1.00 72.62 124 PHE A C 1
ATOM 964 O O . PHE A 1 124 ? -10.353 -2.038 26.364 1.00 72.62 124 PHE A O 1
ATOM 971 N N . LEU A 1 125 ? -10.224 -0.602 24.654 1.00 67.19 125 LEU A N 1
ATOM 972 C CA . LEU A 1 125 ? -9.304 0.312 25.344 1.00 67.19 125 LEU A CA 1
ATOM 973 C C . LEU A 1 125 ? -9.939 1.037 26.535 1.00 67.19 125 LEU A C 1
ATOM 975 O O . LEU A 1 125 ? -9.226 1.457 27.436 1.00 67.19 125 LEU A O 1
ATOM 979 N N . LYS A 1 126 ? -11.261 1.233 26.546 1.00 71.00 126 LYS A N 1
ATOM 980 C CA . LYS A 1 126 ? -11.980 1.822 27.688 1.00 71.00 126 LYS A CA 1
ATOM 981 C C . LYS A 1 126 ? -12.331 0.764 28.733 1.00 71.00 126 LYS A C 1
ATOM 983 O O . LYS A 1 126 ? -12.411 1.115 29.903 1.00 71.00 126 LYS A O 1
ATOM 988 N N . ILE A 1 127 ? -12.487 -0.497 28.326 1.00 72.06 127 ILE A N 1
ATOM 989 C CA . ILE A 1 127 ? -12.669 -1.637 29.233 1.00 72.06 127 ILE A CA 1
ATOM 990 C C . ILE A 1 127 ? -11.366 -1.915 29.987 1.00 72.06 127 ILE A C 1
ATOM 992 O O . ILE A 1 127 ? -11.381 -1.953 31.211 1.00 72.06 127 ILE A O 1
ATOM 996 N N . LEU A 1 128 ? -10.228 -1.995 29.284 1.00 71.50 128 LEU A N 1
ATOM 997 C CA . LEU A 1 128 ? -8.913 -2.205 29.910 1.00 71.50 128 LEU A CA 1
ATOM 998 C C . LEU A 1 128 ? -8.506 -1.100 30.897 1.00 71.50 128 LEU A C 1
ATOM 1000 O O . LEU A 1 128 ? -7.648 -1.319 31.745 1.00 71.50 128 LEU A O 1
ATOM 1004 N N . LYS A 1 129 ? -9.109 0.088 30.793 1.00 70.38 129 LYS A N 1
ATOM 1005 C CA . LYS A 1 129 ? -8.855 1.214 31.700 1.00 70.38 129 LYS A CA 1
ATOM 1006 C C . LYS A 1 129 ? -9.509 1.069 33.071 1.00 70.38 129 LYS A C 1
ATOM 1008 O O . LYS A 1 129 ? -9.168 1.834 33.966 1.00 70.38 129 LYS A O 1
ATOM 1013 N N . VAL A 1 130 ? -10.459 0.154 33.239 1.00 74.75 130 VAL A N 1
ATOM 1014 C CA . VAL A 1 130 ? -11.221 0.007 34.483 1.00 74.75 130 VAL A CA 1
ATOM 1015 C C . VAL A 1 130 ? -10.810 -1.285 35.173 1.00 74.75 130 VAL A C 1
ATOM 1017 O O . VAL A 1 130 ? -10.762 -2.340 34.544 1.00 74.75 130 VAL A O 1
ATOM 1020 N N . LYS A 1 131 ? -10.532 -1.217 36.483 1.00 78.50 131 LYS A N 1
ATOM 1021 C CA . LYS A 1 131 ? -10.293 -2.418 37.295 1.00 78.50 131 LYS A CA 1
ATOM 1022 C C . LYS A 1 131 ? -11.509 -3.339 37.215 1.00 78.50 131 LYS A C 1
ATOM 1024 O O . LYS A 1 131 ? -12.645 -2.882 37.338 1.00 78.50 131 LYS A O 1
ATOM 1029 N N . ARG A 1 132 ? -11.256 -4.640 37.081 1.00 79.19 132 ARG A N 1
ATOM 1030 C CA . ARG A 1 132 ? -12.280 -5.686 36.955 1.00 79.19 132 ARG A CA 1
ATOM 1031 C C . ARG A 1 132 ? -13.410 -5.555 37.987 1.00 79.19 132 ARG A C 1
ATOM 1033 O O . ARG A 1 132 ? -14.574 -5.573 37.609 1.00 79.19 132 ARG A O 1
ATOM 1040 N N . GLU A 1 133 ? -13.063 -5.306 39.247 1.00 81.88 133 GLU A N 1
ATOM 1041 C CA . GLU A 1 133 ? -14.004 -5.138 40.368 1.00 81.88 133 GLU A CA 1
ATOM 1042 C C . GLU A 1 133 ? -15.031 -4.017 40.137 1.00 81.88 133 GLU A C 1
ATOM 1044 O O . GLU A 1 133 ? -16.219 -4.172 40.412 1.00 81.88 133 GLU A O 1
ATOM 1049 N N . HIS A 1 134 ? -14.589 -2.879 39.595 1.00 81.00 134 HIS A N 1
ATOM 1050 C CA . HIS A 1 134 ? -15.458 -1.732 39.325 1.00 81.00 134 HIS A CA 1
ATOM 1051 C C . HIS A 1 134 ? -16.345 -1.987 38.110 1.00 81.00 134 HIS A C 1
ATOM 1053 O O . HIS A 1 134 ? -17.499 -1.566 38.079 1.00 81.00 134 HIS A O 1
ATOM 1059 N N . TRP A 1 135 ? -15.816 -2.700 37.117 1.00 81.81 135 TRP A N 1
ATOM 1060 C CA . TRP A 1 135 ? -16.578 -3.094 35.944 1.00 81.81 135 TRP A CA 1
ATOM 1061 C C . TRP A 1 135 ? -17.707 -4.054 36.336 1.00 81.81 135 TRP A C 1
ATOM 1063 O O . TRP A 1 135 ? -18.867 -3.765 36.055 1.00 81.81 135 TRP A O 1
ATOM 1073 N N . GLU A 1 136 ? -17.396 -5.115 37.086 1.00 83.69 136 GLU A N 1
ATOM 1074 C CA . GLU A 1 136 ? -18.370 -6.089 37.602 1.00 83.69 136 GLU A CA 1
ATOM 1075 C C . GLU A 1 136 ? -19.427 -5.430 38.498 1.00 83.69 136 GLU A C 1
ATOM 1077 O O . GLU A 1 136 ? -20.627 -5.652 38.311 1.00 83.69 136 GLU A O 1
ATOM 1082 N N . LYS A 1 137 ? -19.014 -4.538 39.410 1.00 85.88 137 LYS A N 1
ATOM 1083 C CA . LYS A 1 137 ? -19.939 -3.816 40.295 1.00 85.88 137 LYS A CA 1
ATOM 1084 C C . LYS A 1 137 ? -20.974 -3.010 39.513 1.00 85.88 137 LYS A C 1
ATOM 1086 O O . LYS A 1 137 ? -22.122 -2.923 39.938 1.00 85.88 137 LYS A O 1
ATOM 1091 N N . VAL A 1 138 ? -20.616 -2.457 38.357 1.00 84.00 138 VAL A N 1
ATOM 1092 C CA . VAL A 1 138 ? -21.551 -1.693 37.519 1.00 84.00 138 VAL A CA 1
ATOM 1093 C C . VAL A 1 138 ? -22.599 -2.597 36.856 1.00 84.00 138 VAL A C 1
ATOM 1095 O O . VAL A 1 138 ? -23.749 -2.179 36.738 1.00 84.00 138 VAL A O 1
ATOM 1098 N N . PHE A 1 139 ? -22.264 -3.845 36.508 1.00 84.00 139 PHE A N 1
ATOM 1099 C CA . PHE A 1 139 ? -23.254 -4.821 36.019 1.00 84.00 139 PHE A CA 1
ATOM 1100 C C . PHE A 1 139 ? -24.206 -5.295 37.109 1.00 84.00 139 PHE A C 1
ATOM 1102 O O . PHE A 1 139 ? -25.381 -5.512 36.832 1.00 84.00 139 PHE A O 1
ATOM 1109 N N . LEU A 1 140 ? -23.706 -5.443 38.336 1.00 86.69 140 LEU A N 1
ATOM 1110 C CA . LEU A 1 140 ? -24.508 -5.907 39.467 1.00 86.69 140 LEU A CA 1
ATOM 1111 C C . LEU A 1 140 ? -25.416 -4.809 40.042 1.00 86.69 140 LEU A C 1
ATOM 1113 O O . LEU A 1 140 ? -26.453 -5.119 40.617 1.00 86.69 140 LEU A O 1
ATOM 1117 N N . THR A 1 141 ? -25.036 -3.533 39.900 1.00 88.50 141 THR A N 1
ATOM 1118 C CA . THR A 1 141 ? -25.749 -2.398 40.518 1.00 88.50 141 THR A CA 1
ATOM 1119 C C . THR A 1 141 ? -26.642 -1.603 39.564 1.00 88.50 141 THR A C 1
ATOM 1121 O O . THR A 1 141 ? -27.568 -0.942 40.031 1.00 88.50 141 THR A O 1
ATOM 1124 N N . MET A 1 142 ? -26.405 -1.627 38.244 1.00 87.19 142 MET A N 1
ATOM 1125 C CA . MET A 1 142 ? -27.266 -0.909 37.295 1.00 87.19 142 MET A CA 1
ATOM 1126 C C . MET A 1 142 ? -28.556 -1.669 36.984 1.00 87.19 142 MET A C 1
ATOM 1128 O O . MET A 1 142 ? -28.559 -2.872 36.743 1.00 87.19 142 MET A O 1
ATOM 1132 N N . GLU A 1 143 ? -29.655 -0.923 36.863 1.00 92.00 143 GLU A N 1
ATOM 1133 C CA . GLU A 1 143 ? -30.921 -1.454 36.363 1.00 92.00 143 GLU A CA 1
ATOM 1134 C C . GLU A 1 143 ? -30.761 -2.002 34.923 1.00 92.00 143 GLU A C 1
ATOM 1136 O O . GLU A 1 143 ? -30.183 -1.316 34.066 1.00 92.00 143 GLU A O 1
ATOM 1141 N N . PRO A 1 144 ? -31.337 -3.176 34.585 1.00 88.19 144 PRO A N 1
ATOM 1142 C CA . PRO A 1 144 ? -31.218 -3.781 33.253 1.00 88.19 144 PRO A CA 1
ATOM 1143 C C . PRO A 1 144 ? -31.620 -2.860 32.089 1.00 88.19 144 PRO A C 1
ATOM 1145 O O . PRO A 1 144 ? -31.021 -2.905 31.011 1.00 88.19 144 PRO A O 1
ATOM 1148 N N . ARG A 1 145 ? -32.624 -1.995 32.287 1.00 88.56 145 ARG A N 1
ATOM 1149 C CA . ARG A 1 145 ? -33.073 -1.028 31.270 1.00 88.56 145 ARG A CA 1
ATOM 1150 C C . ARG A 1 145 ?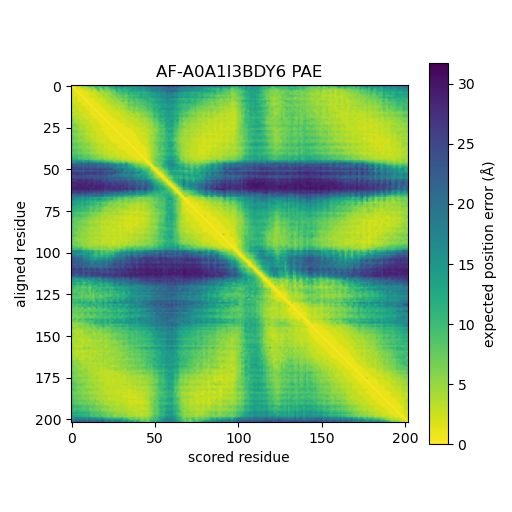 -32.057 0.094 31.055 1.00 88.56 145 ARG A C 1
ATOM 1152 O O . ARG A 1 145 ? -31.770 0.444 29.907 1.00 88.56 145 ARG A O 1
ATOM 1159 N N . ALA A 1 146 ? -31.488 0.624 32.137 1.00 86.25 146 ALA A N 1
ATOM 1160 C CA . ALA A 1 146 ? -30.442 1.640 32.080 1.00 86.25 146 ALA A CA 1
ATOM 1161 C C . ALA A 1 146 ? -29.162 1.083 31.435 1.00 86.25 146 ALA A C 1
ATOM 1163 O O . ALA A 1 146 ? -28.566 1.740 30.579 1.00 86.25 146 ALA A O 1
ATOM 1164 N N . LEU A 1 147 ? -28.801 -0.161 31.762 1.00 86.06 147 LEU A N 1
ATOM 1165 C CA . LEU A 1 147 ? -27.656 -0.852 31.174 1.00 86.06 147 LEU A CA 1
ATOM 1166 C C . LEU A 1 147 ? -27.824 -1.037 29.656 1.00 86.06 147 LEU A C 1
ATOM 1168 O O . LEU A 1 147 ? -26.934 -0.667 28.891 1.00 86.06 147 LEU A O 1
ATOM 1172 N N . ARG A 1 148 ? -28.992 -1.515 29.192 1.00 86.31 148 ARG A N 1
ATOM 1173 C CA . ARG A 1 148 ? -29.297 -1.648 27.749 1.00 86.31 148 ARG A CA 1
ATOM 1174 C C . ARG A 1 148 ? -29.210 -0.319 26.999 1.00 86.31 148 ARG A C 1
ATOM 1176 O O . ARG A 1 148 ? -28.737 -0.286 25.858 1.00 86.31 148 ARG A O 1
ATOM 1183 N N . ARG A 1 149 ? -29.666 0.775 27.618 1.00 86.94 149 ARG A N 1
ATOM 1184 C CA . ARG A 1 149 ? -29.580 2.120 27.033 1.00 86.94 149 ARG A CA 1
ATOM 1185 C C . ARG A 1 149 ? -28.123 2.551 26.866 1.00 86.94 149 ARG A C 1
ATOM 1187 O O . ARG A 1 149 ? -27.756 3.000 25.782 1.00 86.94 149 ARG A O 1
ATOM 1194 N N . GLU A 1 150 ? -27.292 2.353 27.887 1.00 84.62 150 GLU A N 1
ATOM 1195 C CA . GLU A 1 150 ? -25.876 2.732 27.833 1.00 84.62 150 GLU A CA 1
ATOM 1196 C C . GLU A 1 150 ? -25.087 1.870 26.836 1.00 84.62 150 GLU A C 1
ATOM 1198 O O . GLU A 1 150 ? -24.256 2.384 26.090 1.00 84.62 150 GLU A O 1
ATOM 1203 N N . TYR A 1 151 ? -25.405 0.577 26.739 1.00 85.19 151 TYR A N 1
ATOM 1204 C CA . TYR A 1 151 ? -24.864 -0.311 25.706 1.00 85.19 151 TYR A CA 1
ATOM 1205 C C . TYR A 1 151 ? -25.223 0.146 24.295 1.00 85.19 151 TYR A C 1
ATOM 1207 O O . TYR A 1 151 ? -24.350 0.240 23.436 1.00 85.19 151 TYR A O 1
ATOM 1215 N N . THR A 1 152 ? -26.494 0.480 24.065 1.00 86.12 152 THR A N 1
ATOM 1216 C CA . THR A 1 152 ? -26.958 0.957 22.754 1.00 86.12 152 THR A CA 1
ATOM 1217 C C . THR A 1 152 ? -26.259 2.265 22.379 1.00 86.12 152 THR A C 1
ATOM 1219 O O . THR A 1 152 ? -25.772 2.409 21.261 1.00 86.12 152 THR A O 1
ATOM 1222 N N . LYS A 1 153 ? -26.139 3.197 23.331 1.00 85.56 153 LYS A N 1
ATOM 1223 C CA . LYS A 1 153 ? -25.413 4.457 23.143 1.00 85.56 153 LYS A CA 1
ATOM 1224 C C . LYS A 1 153 ? -23.938 4.219 22.807 1.00 85.56 153 LYS A C 1
ATOM 1226 O O . LYS A 1 153 ? -23.436 4.805 21.851 1.00 85.56 153 LYS A O 1
ATOM 1231 N N . ASN A 1 154 ? -23.261 3.343 23.548 1.00 84.12 154 ASN A N 1
ATOM 1232 C CA . ASN A 1 154 ? -21.864 2.998 23.284 1.00 84.12 154 ASN A CA 1
ATOM 1233 C C . ASN A 1 154 ? -21.688 2.347 21.910 1.00 84.12 154 ASN A C 1
ATOM 1235 O O . ASN A 1 154 ? -20.764 2.723 21.199 1.00 84.12 154 ASN A O 1
ATOM 1239 N N . ALA A 1 155 ? -22.591 1.448 21.511 1.00 83.94 155 ALA A N 1
ATOM 1240 C CA . ALA A 1 155 ? -22.549 0.789 20.208 1.00 83.94 155 ALA A CA 1
ATOM 1241 C C . ALA A 1 155 ? -22.694 1.790 19.050 1.00 83.94 155 ALA A C 1
ATOM 1243 O O . ALA A 1 155 ? -21.959 1.701 18.067 1.00 83.94 155 ALA A O 1
ATOM 1244 N N . ILE A 1 156 ? -23.592 2.775 19.178 1.00 83.19 156 ILE A N 1
ATOM 1245 C CA . ILE A 1 156 ? -23.777 3.837 18.174 1.00 83.19 156 ILE A CA 1
ATOM 1246 C C . ILE A 1 156 ? -22.516 4.702 18.068 1.00 83.19 156 ILE A C 1
ATOM 1248 O O . ILE A 1 156 ? -21.994 4.907 16.972 1.00 83.19 156 ILE A O 1
ATOM 1252 N N . VAL A 1 157 ? -22.002 5.185 19.204 1.00 83.19 157 VAL A N 1
ATOM 1253 C CA . VAL A 1 157 ? -20.797 6.030 19.238 1.00 83.19 157 VAL A CA 1
ATOM 1254 C C . VAL A 1 157 ? -19.586 5.277 18.692 1.00 83.19 157 VAL A C 1
ATOM 1256 O O . VAL A 1 157 ? -18.794 5.836 17.940 1.00 83.19 157 VAL A O 1
ATOM 1259 N N . GLU A 1 158 ? -19.439 4.003 19.038 1.00 80.50 158 GLU A N 1
ATOM 1260 C CA . GLU A 1 158 ? -18.340 3.170 18.560 1.00 80.50 158 GLU A CA 1
ATOM 1261 C C . GLU A 1 158 ? -18.440 2.888 17.062 1.00 80.50 158 GLU A C 1
ATOM 1263 O O . GLU A 1 158 ? -17.447 3.045 16.357 1.00 80.50 158 GLU A O 1
ATOM 1268 N N . SER A 1 159 ? -19.637 2.581 16.557 1.00 82.50 159 SER A N 1
ATOM 1269 C CA . SER A 1 159 ? -19.867 2.425 15.116 1.00 82.50 159 SER A CA 1
ATOM 1270 C C . SER A 1 159 ? -19.451 3.687 14.352 1.00 82.50 159 SER A C 1
ATOM 1272 O O . SER A 1 159 ? -18.755 3.591 13.342 1.00 82.50 159 SER A O 1
ATOM 1274 N N . TYR A 1 160 ? -19.800 4.872 14.867 1.00 84.12 160 TYR A N 1
ATOM 1275 C CA . TYR A 1 160 ? -19.395 6.151 14.279 1.00 84.12 160 TYR A CA 1
ATOM 1276 C C . TYR A 1 160 ? -17.872 6.361 14.310 1.00 84.12 160 TYR A C 1
ATOM 1278 O O . TYR A 1 160 ? -17.276 6.708 13.292 1.00 84.12 160 TYR A O 1
ATOM 1286 N N . LEU A 1 161 ? -17.221 6.112 15.453 1.00 82.81 161 LEU A N 1
ATOM 1287 C CA . LEU A 1 161 ? -15.767 6.264 15.595 1.00 82.81 161 LEU A CA 1
ATOM 1288 C C . LEU A 1 161 ? -14.987 5.307 14.686 1.00 82.81 161 LEU A C 1
ATOM 1290 O O . LEU A 1 161 ? -13.948 5.681 14.136 1.00 82.81 161 LEU A O 1
ATOM 1294 N N . ILE A 1 162 ? -15.468 4.072 14.526 1.00 82.25 162 ILE A N 1
ATOM 1295 C CA . ILE A 1 162 ? -14.856 3.112 13.608 1.00 82.25 162 ILE A CA 1
ATOM 1296 C C . ILE A 1 162 ? -15.060 3.587 12.166 1.00 82.25 162 ILE A C 1
ATOM 1298 O O . ILE A 1 162 ? -14.088 3.625 11.415 1.00 82.25 162 ILE A O 1
ATOM 1302 N N . ALA A 1 163 ? -16.267 4.018 11.790 1.00 81.00 163 ALA A N 1
ATOM 1303 C CA . ALA A 1 163 ? -16.542 4.533 10.448 1.00 81.00 163 ALA A CA 1
ATOM 1304 C C . ALA A 1 163 ? -15.656 5.741 10.085 1.00 81.00 163 ALA A C 1
ATOM 1306 O O . ALA A 1 163 ? -15.094 5.790 8.988 1.00 81.00 163 ALA A O 1
ATOM 1307 N N . ASP A 1 164 ? -15.458 6.680 11.012 1.00 82.50 164 ASP A N 1
ATOM 1308 C CA . ASP A 1 164 ? -14.572 7.830 10.800 1.00 82.50 164 ASP A CA 1
ATOM 1309 C C . ASP A 1 164 ? -13.099 7.406 10.638 1.00 82.50 164 ASP A C 1
ATOM 1311 O O . ASP A 1 164 ? -12.400 7.853 9.721 1.00 82.50 164 ASP A O 1
ATOM 1315 N N . LYS A 1 165 ? -12.636 6.435 11.439 1.00 82.75 165 LYS A N 1
ATOM 1316 C CA . LYS A 1 165 ? -11.298 5.846 11.269 1.00 82.75 165 LYS A CA 1
ATOM 1317 C C . LYS A 1 165 ? -11.143 5.163 9.905 1.00 82.75 165 LYS A C 1
ATOM 1319 O O . LYS A 1 165 ? -10.108 5.341 9.257 1.00 82.75 165 LYS A O 1
ATOM 1324 N N . ILE A 1 166 ? -12.149 4.411 9.450 1.00 83.12 166 ILE A N 1
ATOM 1325 C CA . ILE A 1 166 ? -12.145 3.784 8.118 1.00 83.12 166 ILE A CA 1
ATOM 1326 C C . ILE A 1 166 ? -12.041 4.862 7.040 1.00 83.12 166 ILE A C 1
ATOM 1328 O O . ILE A 1 166 ? -11.217 4.740 6.138 1.00 83.12 166 ILE A O 1
ATOM 1332 N N . ARG A 1 167 ? -12.806 5.954 7.143 1.00 83.62 167 ARG A N 1
ATOM 1333 C CA . ARG A 1 167 ? -12.751 7.063 6.178 1.00 83.62 167 ARG A CA 1
ATOM 1334 C C . ARG A 1 167 ? -11.333 7.621 6.029 1.00 83.62 167 ARG A C 1
ATOM 1336 O O . ARG A 1 167 ? -10.880 7.846 4.902 1.00 83.62 167 ARG A O 1
ATOM 1343 N N . LEU A 1 168 ? -10.616 7.817 7.137 1.00 81.69 168 LEU A N 1
ATOM 1344 C CA . LEU A 1 168 ? -9.223 8.276 7.110 1.00 81.69 168 LEU A CA 1
ATOM 1345 C C . LEU A 1 168 ? -8.278 7.231 6.498 1.00 81.69 168 LEU A C 1
ATOM 1347 O O . LEU A 1 168 ? -7.423 7.603 5.689 1.00 81.69 168 LEU A O 1
ATOM 1351 N N . LYS A 1 169 ? -8.447 5.940 6.819 1.00 83.50 169 LYS A N 1
ATOM 1352 C CA . LYS A 1 169 ? -7.682 4.842 6.194 1.00 83.50 169 LYS A CA 1
ATOM 1353 C C . LYS A 1 169 ? -7.895 4.795 4.680 1.00 83.50 169 LYS A C 1
ATOM 1355 O O . LYS A 1 169 ? -6.929 4.831 3.922 1.00 83.50 169 LYS A O 1
ATOM 1360 N N . VAL A 1 170 ? -9.152 4.799 4.234 1.00 85.69 170 VAL A N 1
ATOM 1361 C CA . VAL A 1 170 ? -9.535 4.742 2.813 1.00 85.69 170 VAL A CA 1
ATOM 1362 C C . VAL A 1 170 ? -8.978 5.938 2.042 1.00 85.69 170 VAL A C 1
ATOM 1364 O O . VAL A 1 170 ? -8.554 5.787 0.896 1.00 85.69 170 VAL A O 1
ATOM 1367 N N . LYS A 1 171 ? -8.912 7.126 2.660 1.00 86.62 171 LYS A N 1
ATOM 1368 C CA . LYS A 1 171 ? -8.281 8.302 2.042 1.00 86.62 171 LYS A CA 1
ATOM 1369 C C . LYS A 1 171 ? -6.803 8.047 1.721 1.00 86.62 171 LYS A C 1
ATOM 1371 O O . LYS A 1 171 ? -6.387 8.326 0.600 1.00 86.62 171 LYS A O 1
ATOM 1376 N N . HIS A 1 172 ? -6.033 7.501 2.663 1.00 84.94 172 HIS A N 1
ATOM 1377 C CA . HIS A 1 172 ? -4.617 7.177 2.445 1.00 84.94 172 HIS A CA 1
ATOM 1378 C C . HIS A 1 172 ? -4.442 6.017 1.461 1.00 84.94 172 HIS A C 1
ATOM 1380 O O . HIS A 1 172 ? -3.608 6.098 0.560 1.00 84.94 172 HIS A O 1
ATOM 1386 N N . LEU A 1 173 ? -5.286 4.987 1.567 1.00 86.62 17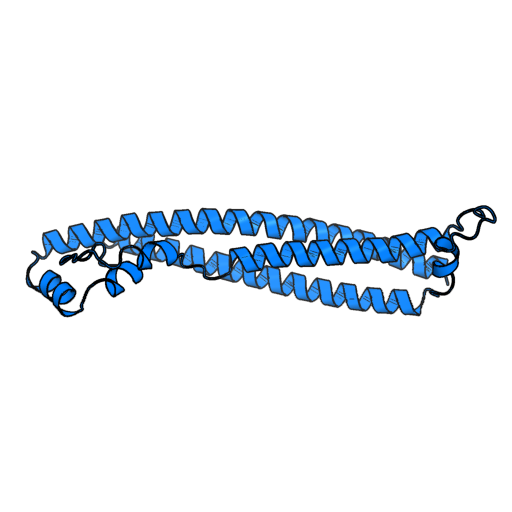3 LEU A N 1
ATOM 1387 C CA . LEU A 1 173 ? -5.287 3.853 0.646 1.00 86.62 173 LEU A CA 1
ATOM 1388 C C . LEU A 1 173 ? -5.515 4.313 -0.801 1.00 86.62 173 LEU A C 1
ATOM 1390 O O . LEU A 1 173 ? -4.786 3.905 -1.699 1.00 86.62 173 LEU A O 1
ATOM 1394 N N . ARG A 1 174 ? -6.463 5.231 -1.031 1.00 87.62 174 ARG A N 1
ATOM 1395 C CA . ARG A 1 174 ? -6.740 5.795 -2.362 1.00 87.62 174 ARG A CA 1
ATOM 1396 C C . ARG A 1 174 ? -5.536 6.531 -2.950 1.00 87.62 174 ARG A C 1
ATOM 1398 O O . ARG A 1 174 ? -5.306 6.442 -4.153 1.00 87.62 174 ARG A O 1
ATOM 1405 N N . VAL A 1 175 ? -4.774 7.247 -2.121 1.00 89.44 175 VAL A N 1
ATOM 1406 C CA . VAL A 1 175 ? -3.540 7.918 -2.560 1.00 89.44 175 VAL A CA 1
ATOM 1407 C C . VAL A 1 175 ? -2.501 6.882 -2.988 1.00 89.44 175 VAL A C 1
ATOM 1409 O O . VAL A 1 175 ? -1.983 6.985 -4.097 1.00 89.44 175 VAL A O 1
ATOM 1412 N N . GLY A 1 176 ? -2.266 5.847 -2.175 1.00 88.44 176 GLY A N 1
ATOM 1413 C CA . GLY A 1 176 ? -1.346 4.756 -2.518 1.00 88.44 176 GLY A CA 1
ATOM 1414 C C . GLY A 1 176 ? -1.734 4.038 -3.816 1.00 88.44 176 GLY A C 1
ATOM 1415 O O . GLY A 1 176 ? -0.907 3.881 -4.709 1.00 88.44 176 GLY A O 1
ATOM 1416 N N . VAL A 1 177 ? -3.019 3.707 -3.984 1.00 88.88 177 VAL 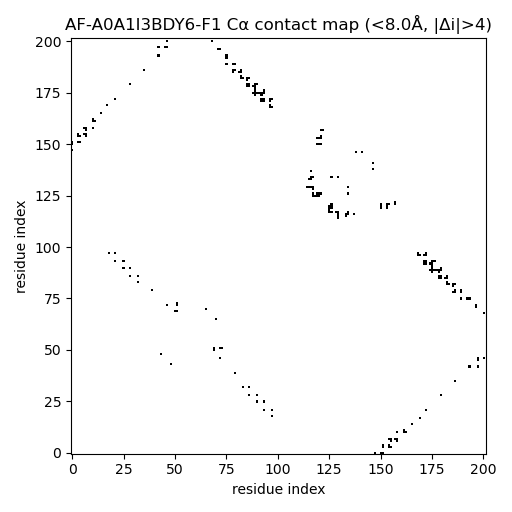A N 1
ATOM 1417 C CA . VAL A 1 177 ? -3.546 3.093 -5.218 1.00 88.88 177 VAL A CA 1
ATOM 1418 C C . VAL A 1 177 ? -3.340 3.987 -6.441 1.00 88.88 177 VAL A C 1
ATOM 1420 O O . VAL A 1 177 ? -3.022 3.486 -7.517 1.00 88.88 177 VAL A O 1
ATOM 1423 N N . ARG 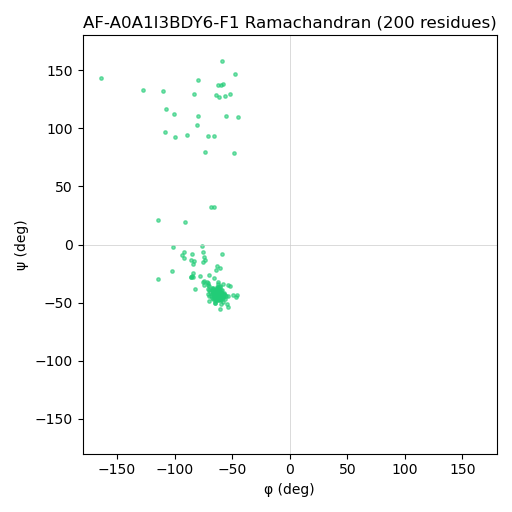A 1 178 ? -3.463 5.312 -6.298 1.00 90.38 178 ARG A N 1
ATOM 1424 C CA . ARG A 1 178 ? -3.196 6.244 -7.401 1.00 90.38 178 ARG A CA 1
ATOM 1425 C C . ARG A 1 178 ? -1.724 6.230 -7.816 1.00 90.38 178 ARG A C 1
ATOM 1427 O O . ARG A 1 178 ? -1.451 6.221 -9.012 1.00 90.38 178 ARG A O 1
ATOM 1434 N N . PHE A 1 179 ? -0.792 6.198 -6.862 1.00 89.50 179 PHE A N 1
ATOM 1435 C CA . PHE A 1 179 ? 0.635 6.035 -7.167 1.00 89.50 179 PHE A CA 1
ATOM 1436 C C . PHE A 1 179 ? 0.916 4.707 -7.869 1.00 89.50 179 PHE A C 1
ATOM 1438 O O . PHE A 1 179 ? 1.680 4.680 -8.830 1.00 89.50 179 PHE A O 1
ATOM 1445 N N . PHE A 1 180 ? 0.254 3.628 -7.453 1.00 88.25 180 PHE A N 1
ATOM 1446 C CA . PHE A 1 180 ? 0.395 2.339 -8.121 1.00 88.25 180 PHE A CA 1
ATOM 1447 C C . PHE A 1 180 ? -0.113 2.343 -9.549 1.00 88.25 180 PHE A C 1
ATOM 1449 O O . PHE A 1 180 ? 0.585 1.849 -10.425 1.00 88.25 180 PHE A O 1
ATOM 1456 N N . PHE A 1 181 ? -1.268 2.953 -9.804 1.00 91.00 181 PHE A N 1
ATOM 1457 C CA . PHE A 1 181 ? -1.771 3.094 -11.164 1.00 91.00 181 PHE A CA 1
ATOM 1458 C C . PHE A 1 181 ? -0.752 3.805 -12.067 1.00 91.00 181 PHE A C 1
ATOM 1460 O O . PHE A 1 181 ? -0.427 3.308 -13.143 1.00 91.00 181 PHE A O 1
ATOM 1467 N N . TRP A 1 182 ? -0.179 4.918 -11.598 1.00 91.94 182 TRP A N 1
ATOM 1468 C CA . TRP A 1 182 ? 0.872 5.624 -12.334 1.00 91.94 182 TRP A CA 1
ATOM 1469 C C . TRP A 1 182 ? 2.131 4.782 -12.523 1.00 91.94 182 TRP A C 1
ATOM 1471 O O . TRP A 1 182 ? 2.668 4.742 -13.625 1.00 91.94 182 TRP A O 1
ATOM 1481 N N . SER A 1 183 ? 2.573 4.069 -11.488 1.00 90.31 183 SER A N 1
ATOM 1482 C CA . SER A 1 183 ? 3.709 3.150 -11.577 1.00 90.31 183 SER A CA 1
ATOM 1483 C C . SER A 1 183 ? 3.473 2.066 -12.637 1.00 90.31 183 SER A C 1
ATOM 1485 O O . SER A 1 183 ? 4.349 1.827 -13.463 1.00 90.31 183 SER A O 1
ATOM 1487 N N . THR A 1 184 ? 2.276 1.476 -12.703 1.00 90.88 184 THR A N 1
ATOM 1488 C CA . THR A 1 184 ? 1.922 0.485 -13.730 1.00 90.88 184 THR A CA 1
ATOM 1489 C C . THR A 1 184 ? 1.926 1.078 -15.139 1.00 90.88 184 THR A C 1
ATOM 1491 O O . THR A 1 184 ? 2.432 0.439 -16.058 1.00 90.88 184 THR A O 1
ATOM 1494 N N . VAL A 1 185 ? 1.415 2.299 -15.324 1.00 93.62 185 VAL A N 1
ATOM 1495 C CA . VAL A 1 185 ? 1.461 2.989 -16.627 1.00 93.62 185 VAL A CA 1
ATOM 1496 C C . VAL A 1 185 ? 2.906 3.261 -17.050 1.00 93.62 185 VAL A C 1
ATOM 1498 O O . VAL A 1 185 ? 3.269 2.983 -18.191 1.00 93.62 185 VAL A O 1
ATOM 1501 N N . ILE A 1 186 ? 3.747 3.743 -16.129 1.00 91.38 186 ILE A N 1
ATOM 1502 C CA . ILE A 1 186 ? 5.175 3.981 -16.385 1.00 91.38 186 ILE A CA 1
ATOM 1503 C C . ILE A 1 186 ? 5.876 2.670 -16.746 1.00 91.38 186 ILE A C 1
ATOM 1505 O O . ILE A 1 186 ? 6.636 2.646 -17.708 1.00 91.38 186 ILE A O 1
ATOM 1509 N N . LEU A 1 187 ? 5.590 1.575 -16.034 1.00 91.00 187 LEU A N 1
ATOM 1510 C CA . LEU A 1 187 ? 6.143 0.257 -16.345 1.00 91.00 187 LEU A CA 1
ATOM 1511 C C . LEU A 1 187 ? 5.737 -0.209 -17.745 1.00 91.00 187 LEU A C 1
ATOM 1513 O O . LEU A 1 187 ? 6.584 -0.676 -18.495 1.00 91.00 187 LEU A O 1
ATOM 1517 N N . ALA A 1 188 ? 4.463 -0.070 -18.112 1.00 92.56 188 ALA A N 1
ATOM 1518 C CA . ALA A 1 188 ? 3.976 -0.477 -19.426 1.00 92.56 188 ALA A CA 1
ATOM 1519 C C . ALA A 1 188 ? 4.659 0.313 -20.554 1.00 92.56 188 ALA A C 1
ATOM 1521 O O . ALA A 1 188 ? 5.135 -0.282 -21.520 1.00 92.56 188 ALA A O 1
ATOM 1522 N N . LEU A 1 189 ? 4.771 1.637 -20.404 1.00 91.62 189 LEU A N 1
ATOM 1523 C CA . LEU A 1 189 ? 5.496 2.487 -21.352 1.00 91.62 189 LEU A CA 1
ATOM 1524 C C . LEU A 1 189 ? 6.982 2.119 -21.415 1.00 91.62 189 LEU A C 1
ATOM 1526 O O . LEU A 1 189 ? 7.546 2.015 -22.501 1.00 91.62 189 LEU A O 1
ATOM 1530 N N . TRP A 1 190 ? 7.601 1.868 -20.261 1.00 92.75 190 TRP A N 1
ATOM 1531 C CA . TRP A 1 190 ? 8.994 1.449 -20.184 1.00 92.75 190 TRP A CA 1
ATOM 1532 C C . TRP A 1 190 ? 9.235 0.113 -20.893 1.00 92.75 190 TRP A C 1
ATOM 1534 O O . TRP A 1 190 ? 10.200 0.008 -21.642 1.00 92.75 190 TRP A O 1
ATOM 1544 N N . ILE A 1 191 ? 8.349 -0.878 -20.731 1.00 91.06 191 ILE A N 1
ATOM 1545 C CA . ILE A 1 191 ? 8.447 -2.171 -21.427 1.00 91.06 191 ILE A CA 1
ATOM 1546 C C . ILE A 1 191 ? 8.416 -1.967 -22.945 1.00 91.06 191 ILE A C 1
ATOM 1548 O O . ILE A 1 191 ? 9.237 -2.552 -23.647 1.00 91.06 191 ILE A O 1
ATOM 1552 N N . LEU A 1 192 ? 7.516 -1.121 -23.460 1.00 90.25 192 LEU A N 1
ATOM 1553 C CA . LEU A 1 192 ? 7.454 -0.823 -24.896 1.00 90.25 192 LEU A CA 1
ATOM 1554 C C . LEU A 1 192 ? 8.763 -0.198 -25.398 1.00 90.25 192 LEU A C 1
ATOM 1556 O O . LEU A 1 192 ? 9.300 -0.635 -26.416 1.00 90.25 192 LEU A O 1
ATOM 1560 N N . CYS A 1 193 ? 9.311 0.769 -24.656 1.00 85.56 193 CYS A N 1
ATOM 1561 C CA . CYS A 1 193 ? 10.604 1.376 -24.976 1.00 85.56 193 CYS A CA 1
ATOM 1562 C C . CYS A 1 193 ? 11.756 0.365 -24.907 1.00 85.56 193 CYS A C 1
ATOM 1564 O O . CYS A 1 193 ? 12.623 0.369 -25.775 1.00 85.56 193 CYS A O 1
ATOM 1566 N N . ALA A 1 194 ? 11.764 -0.514 -23.905 1.00 85.25 194 ALA A N 1
ATOM 1567 C CA . ALA A 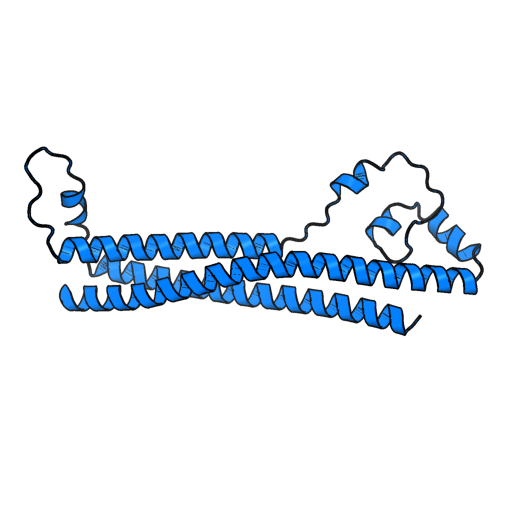1 194 ? 12.803 -1.520 -23.715 1.00 85.25 194 ALA A CA 1
ATOM 1568 C C . ALA A 1 194 ? 12.798 -2.574 -24.832 1.00 85.25 194 ALA A C 1
ATOM 1570 O O . ALA A 1 194 ? 13.856 -2.948 -25.330 1.00 85.25 194 ALA A O 1
ATOM 1571 N N . VAL A 1 195 ? 11.617 -3.020 -25.270 1.00 86.81 195 VAL A N 1
ATOM 1572 C CA . VAL A 1 195 ? 11.489 -3.939 -26.412 1.00 86.81 195 VAL A CA 1
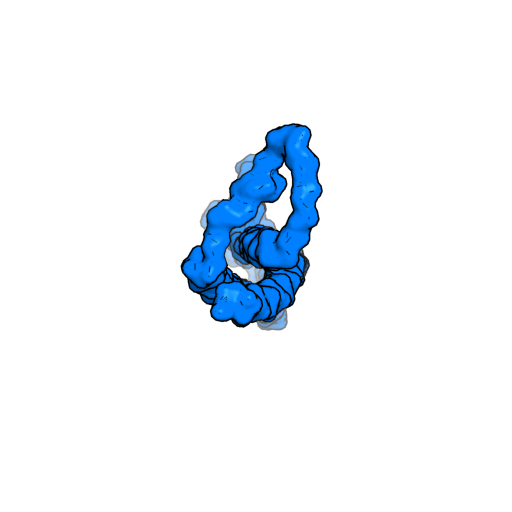ATOM 1573 C C . VAL A 1 195 ? 11.974 -3.271 -27.696 1.00 86.81 195 VAL A C 1
ATOM 1575 O O . VAL A 1 195 ? 12.738 -3.883 -28.438 1.00 86.81 195 VAL A O 1
ATOM 1578 N N . ALA A 1 196 ? 11.587 -2.015 -27.938 1.00 82.81 196 ALA A N 1
ATOM 1579 C CA . ALA A 1 196 ? 12.096 -1.258 -29.078 1.00 82.81 196 ALA A CA 1
ATOM 1580 C C . ALA A 1 196 ? 13.629 -1.143 -29.028 1.00 82.81 196 ALA A C 1
ATOM 1582 O O . ALA A 1 196 ? 14.281 -1.413 -30.031 1.00 82.81 196 ALA A O 1
ATOM 1583 N N . ALA A 1 197 ? 14.202 -0.837 -27.858 1.00 80.06 197 ALA A N 1
ATOM 1584 C CA . ALA A 1 197 ? 15.649 -0.779 -27.658 1.00 80.06 197 ALA A CA 1
ATOM 1585 C C . ALA A 1 197 ? 16.333 -2.077 -28.095 1.00 80.06 197 ALA A C 1
ATOM 1587 O O . ALA A 1 197 ? 17.224 -2.054 -28.936 1.00 80.06 197 ALA A O 1
ATOM 1588 N N . ILE A 1 198 ? 15.875 -3.216 -27.571 1.00 81.56 198 ILE A N 1
ATOM 1589 C CA . ILE A 1 198 ? 16.461 -4.527 -27.875 1.00 81.56 198 ILE A CA 1
ATOM 1590 C C . ILE A 1 198 ? 16.396 -4.832 -29.377 1.00 81.56 198 ILE A C 1
ATOM 1592 O O . ILE A 1 198 ? 17.346 -5.380 -29.921 1.00 81.56 198 ILE A O 1
ATOM 1596 N N . ILE A 1 199 ? 15.299 -4.473 -30.053 1.00 83.19 199 ILE A N 1
ATOM 1597 C CA . ILE A 1 199 ? 15.162 -4.681 -31.503 1.00 83.19 199 ILE A CA 1
ATOM 1598 C C . ILE A 1 199 ? 16.144 -3.805 -32.290 1.00 83.19 199 ILE A C 1
ATOM 1600 O O . ILE A 1 199 ? 16.674 -4.267 -33.289 1.00 83.19 199 ILE A O 1
ATOM 1604 N N . PHE A 1 200 ? 16.386 -2.563 -31.862 1.00 75.50 200 PHE A N 1
ATOM 1605 C CA . PHE A 1 200 ? 17.306 -1.647 -32.547 1.00 75.50 200 PHE A CA 1
ATOM 1606 C C . PHE A 1 200 ? 18.787 -1.988 -32.336 1.00 75.50 200 PHE A C 1
ATOM 1608 O O . PHE A 1 200 ? 19.595 -1.725 -33.221 1.00 75.50 200 PHE A O 1
ATOM 1615 N N . PHE A 1 201 ? 19.148 -2.546 -31.177 1.00 68.50 201 PHE A N 1
ATOM 1616 C CA . PHE A 1 201 ? 20.531 -2.914 -30.849 1.00 68.50 201 PHE A CA 1
ATOM 1617 C C . PHE A 1 201 ? 20.956 -4.294 -31.370 1.00 68.50 201 PHE A C 1
ATOM 1619 O O . PHE A 1 201 ? 22.133 -4.643 -31.257 1.00 68.50 201 PHE A O 1
ATOM 1626 N N . LYS A 1 202 ? 20.017 -5.076 -31.909 1.00 62.22 202 LYS A N 1
ATOM 1627 C CA . LYS A 1 202 ? 20.253 -6.405 -32.472 1.00 62.22 202 LYS A CA 1
ATOM 1628 C C . LYS A 1 202 ? 20.365 -6.353 -33.990 1.00 62.22 202 LYS A C 1
ATOM 1630 O O . LYS A 1 202 ? 21.240 -7.074 -34.517 1.00 62.22 202 LYS A O 1
#

Mean predicted aligned error: 10.03 Å

Radius of gyration: 28.38 Å; Cα contacts (8 Å, |Δi|>4): 125; chains: 1; bounding box: 70×29×73 Å

pLDDT: mean 78.93, std 13.87, range [43.53, 94.56]

Nearest PDB structures (foldseek):
  5sv0-assembly1_B  TM=3.349E-01  e=2.526E+00  Escherichia coli DH1
  6nt9-assembly1_B  TM=4.404E-01  e=3.593E+00  Homo sapiens
  5sv0-assembly2_J  TM=3.154E-01  e=3.416E+00  Escherichia coli DH1
  3ja6-assembly1_H  TM=2.516E-01  e=2.172E+00  Escherichia coli

Foldseek 3Di:
DVVLVVLLVVLVVVLVVVLVVLVVVLVVLVVLLVVLVVLVVVLPVLQDPVCQVVVPPPDPDDDDPDDPLNVLVVCLVVLSVLLVVLSVVLSVLSCVLSPPDPPCVVVVVVLPDPDLDQPAPPDPSSVVSHDPVSNVVCVVPDDPVVVVVRNSVRSNVVSVVSNVSVVVSVVSNVVSVVSVVVSVVSSVVSVVSSVVSSVVSD

Solvent-accessible surface area (backbone atoms only — not comparable to full-atom values): 11368 Å² total; per-residue (Å²): 99,68,68,37,53,49,49,34,52,49,52,49,51,52,50,53,52,52,52,54,51,52,50,54,51,52,53,53,49,52,52,50,51,52,51,50,50,53,53,49,55,52,50,61,70,77,47,80,70,81,61,62,62,73,77,71,59,86,58,96,66,78,86,68,82,82,49,68,66,59,54,52,51,52,49,48,54,51,45,53,49,53,25,51,54,34,40,51,52,16,46,51,35,36,52,62,38,66,48,90,77,74,84,52,72,70,62,67,72,56,70,85,64,93,59,79,61,71,90,29,93,78,46,66,76,39,43,74,70,40,59,65,71,49,54,52,49,50,67,76,69,48,56,72,69,60,48,52,51,52,50,37,51,41,33,46,54,48,35,50,55,50,50,55,51,48,53,57,31,52,54,39,35,52,53,14,52,51,35,39,53,53,22,51,52,45,44,55,54,42,50,55,51,48,54,51,47,55,63,72,78,105

Sequence (202 aa):
MELAEKSLKEVKALTEYEDQKAQRILTAVAFLATLGGLLFTLVCKEVPTNNICNIFELDGRGCGPISWDSFLQFTAYIGFLIFSLTAVIGSAFVIHAVAPRFNLSDLTKQTEGDTQRPKSFLFFLKILKVKREHWEKVFLTMEPRALRREYTKNAIVESYLIADKIRLKVKHLRVGVRFFFWSTVILALWILCAVAAIIFFK

Secondary structure (DSSP, 8-state):
-HHHHHHHHHHHHHHHHHHHHHHHHHHHHHHHHHHHHHHHHHHHHHS-GGGSHHHH---SS------HHHHHHHHHHHHHHHHHHHHHHHHHHHHHHHS-----TTTSTTTT----S-S-SS-HHHHTTS-HHHHHHHHHHS-HHHHHHHHHHHHHHHHHHHHHHHHHHHHHHHHHHHHHHHHHHHHHHHHHHHHHHHHHH-